Protein AF-A0A937VKN4-F1 (afdb_monomer)

Radius of gyration: 19.84 Å; Cα contacts (8 Å, |Δi|>4): 272; chains: 1; bounding box: 47×37×69 Å

pLDDT: mean 91.28, std 10.36, range [37.72, 98.75]

Mean predicted aligned error: 5.2 Å

Solvent-accessible surface area (backbone atoms only — not comparable to full-atom values): 14003 Å² total; per-residue (Å²): 132,90,83,85,50,70,71,58,51,52,53,52,50,51,53,51,51,51,53,50,51,52,55,49,47,55,48,40,49,71,79,40,43,54,56,42,73,62,54,31,63,73,35,50,53,52,38,52,56,50,37,48,59,52,30,44,77,58,61,30,81,48,72,67,33,33,49,36,46,42,53,36,23,78,73,51,26,74,50,35,62,76,15,76,87,35,58,66,38,36,51,46,62,64,34,82,89,56,81,47,41,58,61,31,29,50,54,44,33,51,49,50,53,52,50,48,48,64,44,41,50,98,48,98,53,43,63,52,52,38,40,52,49,44,67,77,38,41,71,72,72,46,36,60,75,78,93,70,66,61,68,60,55,48,54,53,49,45,36,74,59,42,45,46,52,44,60,73,56,32,70,70,43,53,51,53,49,49,58,48,24,49,54,54,29,42,76,54,60,32,80,50,64,38,45,31,42,39,47,33,52,46,24,73,74,53,25,63,53,34,61,73,21,57,78,43,52,68,46,28,59,52,50,69,52,79,69,89,73,48,56,67,51,48,40,52,52,50,51,51,53,51,50,58,51,50,54,42,46,42,58,43,53,59,62,76,75,115

Structure (mmCIF, N/CA/C/O backbone):
data_AF-A0A937VKN4-F1
#
_entry.id   AF-A0A937VKN4-F1
#
loop_
_atom_site.group_PDB
_atom_site.id
_atom_site.type_symbol
_atom_site.label_atom_id
_atom_site.label_alt_id
_atom_site.label_comp_id
_atom_site.label_asym_id
_atom_site.label_entity_id
_atom_site.label_seq_id
_atom_site.pdbx_PDB_ins_code
_atom_site.Cartn_x
_atom_site.Cartn_y
_atom_site.Cartn_z
_atom_site.occupancy
_atom_site.B_iso_or_equiv
_atom_site.auth_seq_id
_atom_site.auth_comp_id
_atom_site.auth_asym_id
_atom_site.auth_atom_id
_atom_site.pdbx_PDB_model_num
ATOM 1 N N . MET A 1 1 ? 12.482 -19.618 -48.246 1.00 47.91 1 MET A N 1
ATOM 2 C CA . MET A 1 1 ? 12.050 -18.366 -47.587 1.00 47.91 1 MET A CA 1
ATOM 3 C C . MET A 1 1 ? 11.057 -18.745 -46.497 1.00 47.91 1 MET A C 1
ATOM 5 O O . MET A 1 1 ? 10.026 -19.319 -46.826 1.00 47.91 1 MET A O 1
ATOM 9 N N . LEU A 1 2 ? 11.403 -18.553 -45.221 1.00 59.81 2 LEU A N 1
ATOM 10 C CA . LEU A 1 2 ? 10.518 -18.891 -44.101 1.00 59.81 2 LEU A CA 1
ATOM 11 C C . LEU A 1 2 ? 9.415 -17.819 -44.019 1.00 59.81 2 LEU A C 1
ATOM 13 O O . LEU A 1 2 ? 9.729 -16.638 -43.899 1.00 59.81 2 LEU A O 1
ATOM 17 N N . ARG A 1 3 ? 8.139 -18.200 -44.146 1.00 59.19 3 ARG A N 1
ATOM 18 C CA . ARG A 1 3 ? 7.000 -17.268 -44.107 1.00 59.19 3 ARG A CA 1
ATOM 19 C C . ARG A 1 3 ? 6.332 -17.383 -42.737 1.00 59.19 3 ARG A C 1
ATOM 21 O O . ARG A 1 3 ? 5.509 -18.272 -42.536 1.00 59.19 3 ARG A O 1
ATOM 28 N N . VAL A 1 4 ? 6.742 -16.535 -41.796 1.00 65.56 4 VAL A N 1
ATOM 29 C CA . VAL A 1 4 ? 6.174 -16.498 -40.439 1.00 65.56 4 VAL A CA 1
ATOM 30 C C . VAL A 1 4 ? 4.787 -15.855 -40.504 1.00 65.56 4 VAL A C 1
ATOM 32 O O . VAL A 1 4 ? 4.644 -14.738 -41.004 1.00 65.56 4 VAL A O 1
ATOM 35 N N . ARG A 1 5 ? 3.755 -16.578 -40.058 1.00 75.62 5 ARG A N 1
ATOM 36 C CA . ARG A 1 5 ? 2.365 -16.091 -40.010 1.00 75.62 5 ARG A CA 1
ATOM 37 C C . ARG A 1 5 ? 2.115 -15.348 -38.700 1.00 75.62 5 ARG A C 1
ATOM 39 O O . ARG A 1 5 ? 2.724 -15.681 -37.689 1.00 75.62 5 ARG A O 1
ATOM 46 N N . LYS A 1 6 ? 1.177 -14.397 -38.705 1.00 73.44 6 LYS A N 1
ATOM 47 C CA . LYS A 1 6 ? 0.779 -13.636 -37.509 1.00 73.44 6 LYS A CA 1
ATOM 48 C C . LYS A 1 6 ? 0.403 -14.557 -36.341 1.00 73.44 6 LYS A C 1
ATOM 50 O O . LYS A 1 6 ? 0.943 -14.400 -35.261 1.00 73.44 6 LYS A O 1
ATOM 55 N N . GLU A 1 7 ? -0.375 -15.600 -36.618 1.00 73.75 7 GLU A N 1
ATOM 56 C CA . GLU A 1 7 ? -0.759 -16.631 -35.641 1.00 73.75 7 GLU A CA 1
ATOM 57 C C . GLU A 1 7 ? 0.451 -17.303 -34.960 1.00 73.75 7 GLU A C 1
ATOM 59 O O . GLU A 1 7 ? 0.396 -17.641 -33.786 1.00 73.75 7 GLU A O 1
ATOM 64 N N . GLN A 1 8 ? 1.570 -17.482 -35.675 1.00 65.44 8 GLN A N 1
ATOM 65 C CA . GLN A 1 8 ? 2.790 -18.081 -35.117 1.00 65.44 8 GLN A CA 1
ATOM 66 C C . GLN A 1 8 ? 3.580 -17.091 -34.252 1.00 65.44 8 GLN A C 1
ATOM 68 O O . GLN A 1 8 ? 4.247 -17.510 -33.310 1.00 65.44 8 GLN A O 1
ATOM 73 N N . ILE A 1 9 ? 3.514 -15.795 -34.573 1.00 73.38 9 ILE A N 1
ATOM 74 C CA . ILE A 1 9 ? 4.086 -14.727 -33.742 1.00 73.38 9 ILE A CA 1
ATOM 75 C C . ILE A 1 9 ? 3.266 -14.582 -32.464 1.00 73.38 9 ILE A C 1
ATOM 77 O O . ILE A 1 9 ? 3.855 -14.466 -31.397 1.00 73.38 9 ILE A O 1
ATOM 81 N N . ASP A 1 10 ? 1.939 -14.642 -32.568 1.00 69.75 10 ASP A N 1
ATOM 82 C CA . ASP A 1 10 ? 1.033 -14.515 -31.428 1.00 69.75 10 ASP A CA 1
ATOM 83 C C . ASP A 1 10 ? 1.243 -15.677 -30.434 1.00 69.75 10 ASP A C 1
ATOM 85 O O . ASP A 1 10 ? 1.469 -15.424 -29.255 1.00 69.75 10 ASP A O 1
ATOM 89 N N . ILE A 1 11 ? 1.330 -16.931 -30.910 1.00 73.44 11 ILE A N 1
ATOM 90 C CA . ILE A 1 11 ? 1.649 -18.101 -30.061 1.00 73.44 11 ILE A CA 1
ATOM 91 C C . ILE A 1 11 ? 3.029 -17.966 -29.394 1.00 73.44 11 ILE A C 1
ATOM 93 O O . ILE A 1 11 ? 3.190 -18.276 -28.215 1.00 73.44 11 ILE A O 1
ATOM 97 N N . LEU A 1 12 ? 4.048 -17.513 -30.136 1.00 68.56 12 LEU A N 1
ATOM 98 C CA . LEU A 1 12 ? 5.393 -17.327 -29.580 1.00 68.56 12 LEU A CA 1
ATOM 99 C C . LEU A 1 12 ? 5.425 -16.195 -28.543 1.00 68.56 12 LEU A C 1
ATOM 101 O O . LEU A 1 12 ? 6.138 -16.297 -27.547 1.00 68.56 12 LEU A O 1
ATOM 105 N N . ALA A 1 13 ? 4.656 -15.129 -28.770 1.00 70.69 13 ALA A N 1
ATOM 106 C CA . ALA A 1 13 ? 4.528 -14.016 -27.842 1.00 70.69 13 ALA A CA 1
ATOM 107 C C . ALA A 1 13 ? 3.815 -14.448 -26.554 1.00 70.69 13 ALA A C 1
ATOM 109 O O . ALA A 1 13 ? 4.278 -14.103 -25.472 1.00 70.69 13 ALA A O 1
ATOM 110 N N . GLU A 1 14 ? 2.745 -15.240 -26.655 1.00 72.56 14 GLU A N 1
ATOM 111 C CA . GLU A 1 14 ? 2.050 -15.822 -25.501 1.00 72.56 14 GLU A CA 1
ATOM 112 C C . GLU A 1 14 ? 2.975 -16.737 -24.686 1.00 72.56 14 GLU A C 1
ATOM 114 O O . GLU A 1 14 ? 3.112 -16.541 -23.481 1.00 72.56 14 GLU A O 1
ATOM 119 N N . ALA A 1 15 ? 3.707 -17.646 -25.336 1.00 75.88 15 ALA A N 1
ATOM 120 C CA . ALA A 1 15 ? 4.658 -18.525 -24.651 1.00 75.88 15 ALA A CA 1
ATOM 121 C C . ALA A 1 15 ? 5.802 -17.750 -23.963 1.00 75.88 15 ALA A C 1
ATOM 123 O O . ALA A 1 15 ? 6.217 -18.096 -22.858 1.00 75.88 15 ALA A O 1
ATOM 124 N N . ALA A 1 16 ? 6.306 -16.679 -24.587 1.00 77.88 16 ALA A N 1
ATOM 125 C CA . ALA A 1 16 ? 7.324 -15.817 -23.982 1.00 77.88 16 ALA A CA 1
ATOM 126 C C . ALA A 1 16 ? 6.780 -15.026 -22.779 1.00 77.88 16 ALA A C 1
ATOM 128 O O . ALA A 1 16 ? 7.490 -14.820 -21.796 1.00 77.88 16 ALA A O 1
ATOM 129 N N . VAL A 1 17 ? 5.515 -14.595 -22.841 1.00 79.06 17 VAL A N 1
ATOM 130 C CA . VAL A 1 17 ? 4.816 -13.936 -21.729 1.00 79.06 17 VAL A CA 1
ATOM 131 C C . VAL A 1 17 ? 4.662 -14.887 -20.544 1.00 79.06 17 VAL A C 1
ATOM 133 O O . VAL A 1 17 ? 4.936 -14.473 -19.421 1.00 79.06 17 VAL A O 1
ATOM 136 N N . GLU A 1 18 ? 4.246 -16.131 -20.783 1.00 84.38 18 GLU A N 1
ATOM 137 C CA . GLU A 1 18 ? 4.085 -17.143 -19.733 1.00 84.38 18 GLU A CA 1
ATOM 138 C C . GLU A 1 18 ? 5.421 -17.498 -19.076 1.00 84.38 18 GLU A C 1
ATOM 140 O O . GLU A 1 18 ? 5.525 -17.441 -17.853 1.00 84.38 18 GLU A O 1
ATOM 145 N N . ALA A 1 19 ? 6.467 -17.747 -19.872 1.00 85.88 19 ALA A N 1
ATOM 146 C CA . ALA A 1 19 ? 7.806 -18.025 -19.351 1.00 85.88 19 ALA A CA 1
ATOM 147 C C . ALA A 1 19 ? 8.341 -16.873 -18.482 1.00 85.88 19 ALA A C 1
ATOM 149 O O . ALA A 1 19 ? 8.880 -17.103 -17.403 1.00 85.88 19 ALA A O 1
ATOM 150 N N . TYR A 1 20 ? 8.129 -15.622 -18.909 1.00 85.31 20 TYR A N 1
ATOM 151 C CA . TYR A 1 20 ? 8.492 -14.451 -18.110 1.00 85.31 20 TYR A CA 1
ATOM 152 C C . TYR A 1 20 ? 7.723 -14.385 -16.782 1.00 85.31 20 TYR A C 1
ATOM 154 O O . TYR A 1 20 ? 8.291 -14.042 -15.745 1.00 85.31 20 TYR A O 1
ATOM 162 N N . GLU A 1 21 ? 6.421 -14.683 -16.794 1.00 90.69 21 GLU A N 1
ATOM 163 C CA . GLU A 1 21 ? 5.616 -14.713 -15.571 1.00 90.69 21 GLU A CA 1
ATOM 164 C C . GLU A 1 21 ? 6.077 -15.806 -14.603 1.00 90.69 21 GLU A C 1
ATOM 166 O O . GLU A 1 21 ? 6.108 -15.553 -13.399 1.00 90.69 21 GLU A O 1
ATOM 171 N N . ASP A 1 22 ? 6.470 -16.974 -15.111 1.00 93.31 22 ASP A N 1
ATOM 172 C CA . ASP A 1 22 ? 7.030 -18.063 -14.306 1.00 93.31 22 ASP A CA 1
ATOM 173 C C . ASP A 1 22 ? 8.383 -17.675 -13.688 1.00 93.31 22 ASP A C 1
ATOM 175 O O . ASP A 1 22 ? 8.585 -17.849 -12.483 1.00 93.31 22 ASP A O 1
ATOM 179 N N . ASP A 1 23 ? 9.278 -17.063 -14.468 1.00 91.44 23 ASP A N 1
ATOM 180 C CA . ASP A 1 23 ? 10.571 -16.569 -13.978 1.00 91.44 23 ASP A CA 1
ATOM 181 C C . ASP A 1 23 ? 10.394 -15.492 -12.894 1.00 91.44 23 ASP A C 1
ATOM 183 O O . ASP A 1 23 ? 11.082 -15.491 -11.865 1.00 91.44 23 ASP A O 1
ATOM 187 N N . MET A 1 24 ? 9.446 -14.570 -13.094 1.00 92.44 24 MET A N 1
ATOM 188 C CA . MET A 1 24 ? 9.125 -13.545 -12.101 1.00 92.44 24 MET A CA 1
ATOM 189 C C . MET A 1 24 ? 8.454 -14.134 -10.864 1.00 92.44 24 MET A C 1
ATOM 191 O O . MET A 1 24 ? 8.771 -13.704 -9.756 1.00 92.44 24 MET A O 1
ATOM 195 N N . LEU A 1 25 ? 7.579 -15.130 -11.004 1.00 95.12 25 LEU A N 1
ATOM 196 C CA . LEU A 1 25 ? 7.000 -15.824 -9.858 1.00 95.12 25 LEU A CA 1
ATOM 197 C C . LEU A 1 25 ? 8.097 -16.489 -9.017 1.00 95.12 25 LEU A C 1
ATOM 199 O O . LEU A 1 25 ? 8.134 -16.271 -7.808 1.00 95.12 25 LEU A O 1
ATOM 203 N N . ALA A 1 26 ? 9.039 -17.197 -9.646 1.00 94.31 26 ALA A N 1
ATOM 204 C CA . ALA A 1 26 ? 10.177 -17.800 -8.953 1.00 94.31 26 ALA A CA 1
ATOM 205 C C . ALA A 1 26 ? 11.051 -16.745 -8.242 1.00 94.31 26 ALA A C 1
ATOM 207 O O . ALA A 1 26 ? 11.533 -16.960 -7.124 1.00 94.31 26 ALA A O 1
ATOM 208 N N . HIS A 1 27 ? 11.232 -15.567 -8.851 1.00 91.81 27 HIS A N 1
ATOM 209 C CA . HIS A 1 27 ? 11.907 -14.439 -8.207 1.00 91.81 27 HIS A CA 1
ATOM 210 C C . HIS A 1 27 ? 11.144 -13.954 -6.961 1.00 91.81 27 HIS A C 1
ATOM 212 O O . HIS A 1 27 ? 11.740 -13.773 -5.896 1.00 91.81 27 HIS A O 1
ATOM 218 N N . VAL A 1 28 ? 9.824 -13.784 -7.060 1.00 93.81 28 VAL A N 1
ATOM 219 C CA . VAL A 1 28 ? 8.974 -13.348 -5.942 1.00 93.81 28 VAL A CA 1
ATOM 220 C C . VAL A 1 28 ? 8.938 -14.396 -4.830 1.00 93.81 28 VAL A C 1
ATOM 222 O O . VAL A 1 28 ? 9.040 -14.038 -3.661 1.00 93.81 28 VAL A O 1
ATOM 225 N N . GLU A 1 29 ? 8.879 -15.685 -5.149 1.00 93.75 29 GLU A N 1
ATOM 226 C CA . GLU A 1 29 ? 8.977 -16.764 -4.160 1.00 93.75 29 GLU A CA 1
ATOM 227 C C . GLU A 1 29 ? 10.297 -16.724 -3.392 1.00 93.75 29 GLU A C 1
ATOM 229 O O . GLU A 1 29 ? 10.317 -16.916 -2.175 1.00 93.75 29 GLU A O 1
ATOM 234 N N . LYS A 1 30 ? 11.399 -16.422 -4.083 1.00 92.75 30 LYS A N 1
ATOM 235 C CA . LYS A 1 30 ? 12.727 -16.347 -3.476 1.00 92.75 30 LYS A CA 1
ATOM 236 C C . LYS A 1 30 ? 12.908 -15.120 -2.581 1.00 92.75 30 LYS A C 1
ATOM 238 O O . LYS A 1 30 ? 13.430 -15.250 -1.475 1.00 92.75 30 LYS A O 1
ATOM 243 N N . PHE A 1 31 ? 12.534 -13.933 -3.058 1.00 90.19 31 PHE A N 1
ATOM 244 C CA . PHE A 1 31 ? 12.850 -12.665 -2.383 1.00 90.19 31 PHE A CA 1
ATOM 245 C C . PHE A 1 31 ? 11.693 -12.105 -1.549 1.00 90.19 31 PHE A C 1
ATOM 247 O O . PHE A 1 31 ? 11.916 -11.356 -0.599 1.00 90.19 31 PHE A O 1
ATOM 254 N N . PHE A 1 32 ? 10.463 -12.516 -1.847 1.00 91.75 32 PHE A N 1
ATOM 255 C CA . PHE A 1 32 ? 9.235 -12.072 -1.193 1.00 91.75 32 PHE A CA 1
ATOM 256 C C . PHE A 1 32 ? 8.325 -13.254 -0.786 1.00 91.75 32 PHE A C 1
ATOM 258 O O . PHE A 1 32 ? 7.105 -13.177 -0.971 1.00 91.75 32 PHE A O 1
ATOM 265 N N . PRO A 1 33 ? 8.853 -14.327 -0.156 1.00 92.88 33 PRO A N 1
ATOM 266 C CA . PRO A 1 33 ? 8.102 -15.562 0.115 1.00 92.88 33 PRO A CA 1
ATOM 267 C C . PRO A 1 33 ? 6.832 -15.337 0.945 1.00 92.88 33 PRO A C 1
ATOM 269 O O . PRO A 1 33 ? 5.861 -16.088 0.841 1.00 92.88 33 PRO A O 1
ATOM 272 N N . ASN A 1 34 ? 6.820 -14.293 1.779 1.00 91.88 34 ASN A N 1
ATOM 273 C CA . ASN A 1 34 ? 5.661 -13.944 2.590 1.00 91.88 34 ASN A CA 1
ATOM 274 C C . ASN A 1 34 ? 4.468 -13.478 1.741 1.00 91.88 34 ASN A C 1
ATOM 276 O O . ASN A 1 34 ? 3.339 -13.841 2.059 1.00 91.88 34 ASN A O 1
ATOM 280 N N . HIS A 1 35 ? 4.702 -12.751 0.644 1.00 93.38 35 HIS A N 1
ATOM 281 C CA . HIS A 1 35 ? 3.631 -12.335 -0.264 1.00 93.38 35 HIS A CA 1
ATOM 282 C C . HIS A 1 35 ? 2.957 -13.555 -0.893 1.00 93.38 35 HIS A C 1
ATOM 284 O O . HIS A 1 35 ? 1.736 -13.677 -0.837 1.00 93.38 35 HIS A O 1
ATOM 290 N N . VAL A 1 36 ? 3.751 -14.507 -1.392 1.00 94.38 36 VAL A N 1
ATOM 291 C CA . VAL A 1 36 ? 3.235 -15.748 -1.988 1.00 94.38 36 VAL A CA 1
ATOM 292 C C . VAL A 1 36 ? 2.457 -16.567 -0.959 1.00 94.38 36 VAL A C 1
ATOM 294 O O . VAL A 1 36 ? 1.354 -17.026 -1.238 1.00 94.38 36 VAL A O 1
ATOM 297 N N . ARG A 1 37 ? 2.970 -16.688 0.270 1.00 93.81 37 ARG A N 1
ATOM 298 C CA . ARG A 1 37 ? 2.304 -17.437 1.345 1.00 93.81 37 ARG A CA 1
ATOM 299 C C . ARG A 1 37 ? 0.976 -16.819 1.788 1.00 93.81 37 ARG A C 1
ATOM 301 O O . ARG A 1 37 ? 0.074 -17.553 2.186 1.00 93.81 37 ARG A O 1
ATOM 308 N N . VAL A 1 38 ? 0.871 -15.490 1.790 1.00 93.62 38 VAL A N 1
ATOM 309 C CA . VAL A 1 38 ? -0.309 -14.783 2.312 1.00 93.62 38 VAL A CA 1
ATOM 310 C C . VAL A 1 38 ? -1.376 -14.550 1.244 1.00 93.62 38 VAL A C 1
ATOM 312 O O . VAL A 1 38 ? -2.565 -14.691 1.553 1.00 93.62 38 VAL A O 1
ATOM 315 N N . ALA A 1 39 ? -0.962 -14.173 0.033 1.00 94.12 39 ALA A N 1
ATOM 316 C CA . ALA A 1 39 ? -1.849 -13.827 -1.077 1.00 94.12 39 ALA A CA 1
ATOM 317 C C . ALA A 1 39 ? -2.121 -15.014 -2.018 1.00 94.12 39 ALA A C 1
ATOM 319 O O . ALA A 1 39 ? -3.190 -15.087 -2.617 1.00 94.12 39 ALA A O 1
ATOM 320 N N . GLY A 1 40 ? -1.192 -15.970 -2.104 1.00 95.12 40 GLY A N 1
ATOM 321 C CA . GLY A 1 40 ? -1.276 -17.117 -3.003 1.00 95.12 40 GLY A CA 1
ATOM 322 C C . GLY A 1 40 ? -0.812 -16.801 -4.425 1.00 95.12 40 GLY A C 1
ATOM 323 O O . GLY A 1 40 ? -0.879 -15.666 -4.894 1.00 95.12 40 GLY A O 1
ATOM 324 N N . GLU A 1 41 ? -0.360 -17.834 -5.134 1.00 95.62 41 GLU A N 1
ATOM 325 C CA . GLU A 1 41 ? 0.170 -17.723 -6.498 1.00 95.62 41 GLU A CA 1
ATOM 326 C C . GLU A 1 41 ? -0.771 -17.006 -7.491 1.00 95.62 41 GLU A C 1
ATOM 328 O O . GLU A 1 41 ? -0.281 -16.125 -8.202 1.00 95.62 41 GLU A O 1
ATOM 333 N N . PRO A 1 42 ? -2.097 -17.276 -7.541 1.00 96.12 42 PRO A N 1
ATOM 334 C CA . PRO A 1 42 ? -2.975 -16.601 -8.501 1.00 96.12 42 PRO A CA 1
ATOM 335 C C . PRO A 1 42 ? -2.965 -15.075 -8.354 1.00 96.12 42 PRO A C 1
ATOM 337 O O . PRO A 1 42 ? -2.950 -14.351 -9.350 1.00 96.12 42 PRO A O 1
ATOM 340 N N . VAL A 1 43 ? -2.912 -14.583 -7.111 1.00 96.44 43 VAL A N 1
ATOM 341 C CA . VAL A 1 43 ? -2.826 -13.148 -6.819 1.00 96.44 43 VAL A CA 1
ATOM 342 C C . VAL A 1 43 ? -1.468 -12.598 -7.248 1.00 96.44 43 VAL A C 1
ATOM 344 O O . VAL A 1 43 ? -1.404 -11.561 -7.903 1.00 96.44 43 VAL A O 1
ATOM 347 N N . ILE A 1 44 ? -0.378 -13.312 -6.963 1.00 97.31 44 ILE A N 1
ATOM 348 C CA . ILE A 1 44 ? 0.974 -12.892 -7.357 1.00 97.31 44 ILE A CA 1
ATOM 349 C C . ILE A 1 44 ? 1.113 -12.799 -8.879 1.00 97.31 44 ILE A C 1
ATOM 351 O O . ILE A 1 44 ? 1.645 -11.808 -9.379 1.00 97.31 44 ILE A O 1
ATOM 355 N N . ARG A 1 45 ? 0.567 -13.757 -9.635 1.00 96.19 45 ARG A N 1
ATOM 356 C CA . ARG A 1 45 ? 0.538 -13.686 -11.106 1.00 96.19 45 ARG A CA 1
ATOM 357 C C . ARG A 1 45 ? -0.256 -12.479 -11.606 1.00 96.19 45 ARG A C 1
ATOM 359 O O . ARG A 1 45 ? 0.197 -11.781 -12.514 1.00 96.19 45 ARG A O 1
ATOM 366 N N . ALA A 1 46 ? -1.399 -12.174 -10.988 1.00 96.06 46 ALA A N 1
ATOM 367 C CA . ALA A 1 46 ? -2.167 -10.974 -11.318 1.00 96.06 46 ALA A CA 1
ATOM 368 C C . ALA A 1 46 ? -1.369 -9.682 -11.050 1.00 96.06 46 ALA A C 1
ATOM 370 O O . ALA A 1 46 ? -1.389 -8.767 -11.876 1.00 96.06 46 ALA A O 1
ATOM 371 N N . VAL A 1 47 ? -0.613 -9.628 -9.950 1.00 97.50 47 VAL A N 1
ATOM 372 C CA . VAL A 1 47 ? 0.274 -8.503 -9.606 1.00 97.50 47 VAL A CA 1
ATOM 373 C C . VAL A 1 47 ? 1.427 -8.373 -10.604 1.00 97.50 47 VAL A C 1
ATOM 375 O O . VAL A 1 47 ? 1.704 -7.261 -11.049 1.00 97.50 47 VAL A O 1
ATOM 378 N N . ILE A 1 48 ? 2.051 -9.478 -11.031 1.00 96.19 48 ILE A N 1
ATOM 379 C CA . ILE A 1 48 ? 3.107 -9.473 -12.062 1.00 96.19 48 ILE A CA 1
ATOM 380 C C . ILE A 1 48 ? 2.566 -8.907 -13.383 1.00 96.19 48 ILE A C 1
ATOM 382 O O . ILE A 1 48 ? 3.164 -7.998 -13.967 1.00 96.19 48 ILE A O 1
ATOM 386 N N . ARG A 1 49 ? 1.390 -9.371 -13.830 1.00 95.44 49 ARG A N 1
ATOM 387 C CA . ARG A 1 49 ? 0.718 -8.859 -15.040 1.00 95.44 49 ARG A CA 1
ATOM 388 C C . ARG A 1 49 ? 0.396 -7.372 -14.929 1.00 95.44 49 ARG A C 1
ATOM 390 O O . ARG A 1 49 ? 0.646 -6.609 -15.867 1.00 95.44 49 ARG A O 1
ATOM 397 N N . PHE A 1 50 ? -0.148 -6.963 -13.786 1.00 96.38 50 PHE A N 1
ATOM 398 C CA . PHE A 1 50 ? -0.466 -5.570 -13.494 1.00 96.38 50 PHE A CA 1
ATOM 399 C C . PHE A 1 50 ? 0.792 -4.694 -13.528 1.00 96.38 50 PHE A C 1
ATOM 401 O O . PHE A 1 50 ? 0.815 -3.678 -14.224 1.00 96.38 50 PHE A O 1
ATOM 408 N N . GLY A 1 51 ? 1.858 -5.122 -12.855 1.00 95.81 51 GLY A N 1
ATOM 409 C CA . GLY A 1 51 ? 3.121 -4.402 -12.791 1.00 95.81 51 GLY A CA 1
ATOM 410 C C . GLY A 1 51 ? 3.809 -4.277 -14.139 1.00 95.81 51 GLY A C 1
ATOM 411 O O . GLY A 1 51 ? 4.252 -3.188 -14.484 1.00 95.81 51 GLY A O 1
ATOM 412 N N . ARG A 1 52 ? 3.801 -5.328 -14.968 1.00 94.50 52 ARG A N 1
ATOM 413 C CA . ARG A 1 52 ? 4.322 -5.249 -16.341 1.00 94.50 52 ARG A CA 1
ATOM 414 C C . ARG A 1 52 ? 3.580 -4.204 -17.173 1.00 94.50 52 ARG A C 1
ATOM 416 O O . ARG A 1 52 ? 4.208 -3.411 -17.872 1.00 94.50 52 ARG A O 1
ATOM 423 N N . LYS A 1 53 ? 2.244 -4.173 -17.082 1.00 94.50 53 LYS A N 1
ATOM 424 C CA . LYS A 1 53 ? 1.428 -3.174 -17.788 1.00 94.50 53 LYS A CA 1
ATOM 425 C C . LYS A 1 53 ? 1.749 -1.752 -17.320 1.00 94.50 53 LYS A C 1
ATOM 427 O O . LYS A 1 53 ? 1.833 -0.854 -18.155 1.00 94.50 53 LYS A O 1
ATOM 432 N N . ARG A 1 54 ? 1.935 -1.541 -16.014 1.00 95.50 54 ARG A N 1
ATOM 433 C CA . ARG A 1 54 ? 2.307 -0.227 -15.471 1.00 95.50 54 ARG A CA 1
ATOM 434 C C . ARG A 1 54 ? 3.729 0.182 -15.846 1.00 95.50 54 ARG A C 1
ATOM 436 O O . ARG A 1 54 ? 3.926 1.294 -16.318 1.00 95.50 54 ARG A O 1
ATOM 443 N N . ALA A 1 55 ? 4.695 -0.721 -15.715 1.00 95.62 55 ALA A N 1
ATOM 444 C CA . ALA A 1 55 ? 6.089 -0.495 -16.085 1.00 95.62 55 ALA A CA 1
ATOM 445 C C . ALA A 1 55 ? 6.212 -0.036 -17.551 1.00 95.62 55 ALA A C 1
ATOM 447 O O . ALA A 1 55 ? 6.912 0.935 -17.849 1.00 95.62 55 ALA A O 1
ATOM 448 N N . ALA A 1 56 ? 5.445 -0.651 -18.458 1.00 94.44 56 ALA A N 1
ATOM 449 C CA . ALA A 1 56 ? 5.400 -0.251 -19.862 1.00 94.44 56 ALA A CA 1
ATOM 450 C C . ALA A 1 56 ? 4.950 1.212 -20.066 1.00 94.44 56 ALA A C 1
ATOM 452 O O . ALA A 1 56 ? 5.470 1.883 -20.955 1.00 94.44 56 ALA A O 1
ATOM 453 N N . ALA A 1 57 ? 4.047 1.739 -19.227 1.00 94.31 57 ALA A N 1
ATOM 454 C CA . ALA A 1 57 ? 3.595 3.133 -19.303 1.00 94.31 57 ALA A CA 1
ATOM 455 C C . ALA A 1 57 ? 4.706 4.149 -18.976 1.00 94.31 57 ALA A C 1
ATOM 457 O O . ALA A 1 57 ? 4.647 5.286 -19.437 1.00 94.31 57 ALA A O 1
ATOM 458 N N . TYR A 1 58 ? 5.745 3.731 -18.245 1.00 95.19 58 TYR A N 1
ATOM 459 C CA . TYR A 1 58 ? 6.936 4.539 -17.956 1.00 95.19 58 TYR A CA 1
ATOM 460 C C . TYR A 1 58 ? 8.078 4.328 -18.966 1.00 95.19 58 TYR A C 1
ATOM 462 O O . TYR A 1 58 ? 9.146 4.932 -18.838 1.00 95.19 58 TYR A O 1
ATOM 470 N N . GLY A 1 59 ? 7.863 3.496 -19.992 1.00 94.31 59 GLY A N 1
ATOM 471 C CA . GLY A 1 59 ? 8.880 3.134 -20.981 1.00 94.31 59 GLY A CA 1
ATOM 472 C C . GLY A 1 59 ? 9.827 2.021 -20.518 1.00 94.31 59 GLY A C 1
ATOM 473 O O . GLY A 1 59 ? 10.896 1.844 -21.101 1.00 94.31 59 GLY A O 1
ATOM 474 N N . PHE A 1 60 ? 9.470 1.260 -19.478 1.00 94.31 60 PHE A N 1
ATOM 475 C CA . PHE A 1 60 ? 10.266 0.121 -19.016 1.00 94.31 60 PHE A CA 1
ATOM 476 C C . PHE A 1 60 ? 9.979 -1.101 -19.887 1.00 94.31 60 PHE A C 1
ATOM 478 O O . PHE A 1 60 ? 8.974 -1.785 -19.714 1.00 94.31 60 PHE A O 1
ATOM 485 N N . VAL A 1 61 ? 10.871 -1.348 -20.848 1.00 85.81 61 VAL A N 1
ATOM 486 C CA . VAL A 1 61 ? 10.725 -2.414 -21.856 1.00 85.81 61 VAL A CA 1
ATOM 487 C C . VAL A 1 61 ? 11.700 -3.578 -21.679 1.00 85.81 61 VAL A C 1
ATOM 489 O O . VAL A 1 61 ? 11.546 -4.599 -22.337 1.00 85.81 61 VAL A O 1
ATOM 492 N N . THR A 1 62 ? 12.713 -3.437 -20.820 1.00 89.44 62 THR A N 1
ATOM 493 C CA . THR A 1 62 ? 13.679 -4.506 -20.531 1.00 89.44 62 THR A CA 1
ATOM 494 C C . THR A 1 62 ? 13.243 -5.310 -19.311 1.00 89.44 62 THR A C 1
ATOM 496 O O . THR A 1 62 ? 12.713 -4.742 -18.352 1.00 89.44 62 THR A O 1
ATOM 499 N N . ASP A 1 63 ? 13.548 -6.610 -19.295 1.00 89.44 63 ASP A N 1
ATOM 500 C CA . ASP A 1 63 ? 13.235 -7.492 -18.160 1.00 89.44 63 ASP A CA 1
ATOM 501 C C . ASP A 1 63 ? 13.790 -6.955 -16.841 1.00 89.44 63 ASP A C 1
ATOM 503 O O . ASP A 1 63 ? 13.130 -7.025 -15.806 1.00 89.44 63 ASP A O 1
ATOM 507 N N . ARG A 1 64 ? 14.984 -6.348 -16.883 1.00 90.25 64 ARG A N 1
ATOM 508 C CA . ARG A 1 64 ? 15.618 -5.735 -15.714 1.00 90.25 64 ARG A CA 1
ATOM 509 C C . ARG A 1 64 ? 14.812 -4.555 -15.168 1.00 90.25 64 ARG A C 1
ATOM 511 O O . ARG A 1 64 ? 14.597 -4.499 -13.961 1.00 90.25 64 ARG A O 1
ATOM 518 N N . ASN A 1 65 ? 14.349 -3.642 -16.022 1.00 93.81 65 ASN A N 1
ATOM 519 C CA . ASN A 1 65 ? 13.581 -2.476 -15.570 1.00 93.81 65 ASN A CA 1
ATOM 520 C C . ASN A 1 65 ? 12.213 -2.897 -15.029 1.00 93.81 65 ASN A C 1
ATOM 522 O O . ASN A 1 65 ? 11.774 -2.390 -13.998 1.00 93.81 65 ASN A O 1
ATOM 526 N N . VAL A 1 66 ? 11.562 -3.860 -15.690 1.00 93.81 66 VAL A N 1
ATOM 527 C CA . VAL A 1 66 ? 10.290 -4.410 -15.208 1.00 93.81 66 VAL A CA 1
ATOM 528 C C . VAL A 1 66 ? 10.490 -5.131 -13.871 1.00 93.81 66 VAL A C 1
ATOM 530 O O . VAL A 1 66 ? 9.707 -4.916 -12.951 1.00 93.81 66 VAL A O 1
ATOM 533 N N . CYS A 1 67 ? 11.567 -5.905 -13.709 1.00 93.19 67 CYS A N 1
ATOM 534 C CA . CYS A 1 67 ? 11.901 -6.569 -12.447 1.00 93.19 67 CYS A CA 1
ATOM 535 C C . CYS A 1 67 ? 12.155 -5.566 -11.304 1.00 93.19 67 CYS A C 1
ATOM 537 O O . CYS A 1 67 ? 11.631 -5.752 -10.206 1.00 93.19 67 CYS A O 1
ATOM 539 N N . LEU A 1 68 ? 12.881 -4.466 -11.548 1.00 95.44 68 LEU A N 1
ATOM 540 C CA . LEU A 1 68 ? 13.077 -3.392 -10.558 1.00 95.44 68 LEU A CA 1
ATOM 541 C C . LEU A 1 68 ? 11.753 -2.718 -10.164 1.00 95.44 68 LEU A C 1
ATOM 543 O O . LEU A 1 68 ? 11.505 -2.464 -8.981 1.00 95.44 68 LEU A O 1
ATOM 547 N N . TYR A 1 69 ? 10.874 -2.475 -11.138 1.00 97.00 69 TYR A N 1
ATOM 548 C CA . TYR A 1 69 ? 9.549 -1.915 -10.882 1.00 97.00 69 TYR A CA 1
ATOM 549 C C . TYR A 1 69 ? 8.680 -2.874 -10.052 1.00 97.00 69 TYR A C 1
ATOM 551 O O . TYR A 1 69 ? 8.129 -2.472 -9.029 1.00 97.00 69 TYR A O 1
ATOM 559 N N . LEU A 1 70 ? 8.626 -4.159 -10.423 1.00 95.69 70 LEU A N 1
ATOM 560 C CA . LEU A 1 70 ? 7.917 -5.202 -9.670 1.00 95.69 70 LEU A CA 1
ATOM 561 C C . LEU A 1 70 ? 8.467 -5.354 -8.248 1.00 95.69 70 LEU A C 1
ATOM 563 O O . LEU A 1 70 ? 7.705 -5.408 -7.288 1.00 95.69 70 LEU A O 1
ATOM 567 N N . THR A 1 71 ? 9.789 -5.357 -8.093 1.00 94.31 71 THR A N 1
ATOM 568 C CA . THR A 1 71 ? 10.457 -5.377 -6.784 1.00 94.31 71 THR A CA 1
ATOM 569 C C . THR A 1 71 ? 9.992 -4.204 -5.920 1.00 94.31 71 THR A C 1
ATOM 571 O O . THR A 1 71 ? 9.683 -4.382 -4.743 1.00 94.31 71 THR A O 1
ATOM 574 N N . THR A 1 72 ? 9.858 -3.013 -6.509 1.00 96.88 72 THR A N 1
ATOM 575 C CA . THR A 1 72 ? 9.331 -1.831 -5.811 1.00 96.88 72 THR A CA 1
ATOM 576 C C . THR A 1 72 ? 7.862 -1.994 -5.415 1.00 96.88 72 THR A C 1
ATOM 578 O O . THR A 1 72 ? 7.497 -1.649 -4.291 1.00 96.88 72 THR A O 1
ATOM 581 N N . MET A 1 73 ? 7.038 -2.597 -6.276 1.00 97.44 73 MET A N 1
ATOM 582 C CA . MET A 1 73 ? 5.640 -2.903 -5.958 1.00 97.44 73 MET A CA 1
ATOM 583 C C . MET A 1 73 ? 5.501 -3.829 -4.746 1.00 97.44 73 MET A C 1
ATOM 585 O O . MET A 1 73 ? 4.697 -3.560 -3.859 1.00 97.44 73 MET A O 1
ATOM 589 N N . PHE A 1 74 ? 6.308 -4.888 -4.654 1.00 94.56 74 PHE A N 1
ATOM 590 C CA . PHE A 1 74 ? 6.285 -5.784 -3.489 1.00 94.56 74 PHE A CA 1
ATOM 591 C C . PHE A 1 74 ? 6.851 -5.140 -2.215 1.00 94.56 74 PHE A C 1
ATOM 593 O O . PHE A 1 74 ? 6.586 -5.614 -1.113 1.00 94.56 74 PHE A O 1
ATOM 600 N N . MET A 1 75 ? 7.631 -4.065 -2.337 1.00 93.12 75 MET A N 1
ATOM 601 C CA . MET A 1 75 ? 8.161 -3.325 -1.190 1.00 93.12 75 MET A CA 1
ATOM 602 C C . MET A 1 75 ? 7.170 -2.300 -0.630 1.00 93.12 75 MET A C 1
ATOM 604 O O . MET A 1 75 ? 7.107 -2.127 0.587 1.00 93.12 75 MET A O 1
ATOM 608 N N . LEU A 1 76 ? 6.438 -1.598 -1.500 1.00 95.50 76 LEU A N 1
ATOM 609 C CA . LEU A 1 76 ? 5.673 -0.400 -1.131 1.00 95.50 76 LEU A CA 1
ATOM 610 C C . LEU A 1 76 ? 4.169 -0.476 -1.439 1.00 95.50 76 LEU A C 1
ATOM 612 O O . LEU A 1 76 ? 3.440 0.427 -1.038 1.00 95.50 76 LEU A O 1
ATOM 616 N N . GLY A 1 77 ? 3.708 -1.529 -2.115 1.00 96.12 77 GLY A N 1
ATOM 617 C CA . GLY A 1 77 ? 2.346 -1.665 -2.638 1.00 96.12 77 GLY A CA 1
ATOM 618 C C . GLY A 1 77 ? 2.318 -1.571 -4.165 1.00 96.12 77 GLY A C 1
ATOM 619 O O . GLY A 1 77 ? 3.158 -0.918 -4.789 1.00 96.12 77 GLY A O 1
ATOM 620 N N . SER A 1 78 ? 1.337 -2.211 -4.805 1.00 97.31 78 SER A N 1
ATOM 621 C CA . SER A 1 78 ? 1.303 -2.351 -6.271 1.00 97.31 78 SER A CA 1
ATOM 622 C C . SER A 1 78 ? 1.139 -1.024 -7.009 1.00 97.31 78 SER A C 1
ATOM 624 O O . SER A 1 78 ? 1.431 -0.935 -8.198 1.00 97.31 78 SER A O 1
ATOM 626 N N . ARG A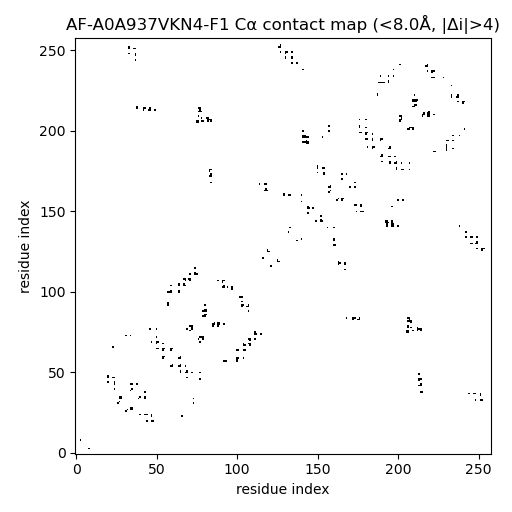 1 79 ? 0.640 0.001 -6.315 1.00 97.44 79 ARG A N 1
ATOM 627 C CA . ARG A 1 79 ? 0.380 1.347 -6.840 1.00 97.44 79 ARG A CA 1
ATOM 628 C C . ARG A 1 79 ? 1.220 2.409 -6.133 1.00 97.44 79 ARG A C 1
ATOM 630 O O . ARG A 1 79 ? 0.760 3.530 -5.938 1.00 97.44 79 ARG A O 1
ATOM 637 N N . PHE A 1 80 ? 2.436 2.054 -5.718 1.00 97.81 80 PHE A N 1
ATOM 638 C CA . PHE A 1 80 ? 3.356 2.967 -5.029 1.00 97.81 80 PHE A CA 1
ATOM 639 C C . PHE A 1 80 ? 3.622 4.269 -5.811 1.00 97.81 80 PHE A C 1
ATOM 641 O O . PHE A 1 80 ? 3.942 5.295 -5.224 1.00 97.81 80 PHE A O 1
ATOM 648 N N . ASP A 1 81 ? 3.487 4.226 -7.136 1.00 97.19 81 ASP A N 1
ATOM 649 C CA . ASP A 1 81 ? 3.645 5.340 -8.069 1.00 97.19 81 ASP A CA 1
ATOM 650 C C . ASP A 1 81 ? 2.459 6.319 -8.086 1.00 97.19 81 ASP A C 1
ATOM 652 O O . ASP A 1 81 ? 2.558 7.398 -8.664 1.00 97.19 81 ASP A O 1
ATOM 656 N N . GLU A 1 82 ? 1.352 5.959 -7.440 1.00 96.56 82 GLU A N 1
ATOM 657 C CA . GLU A 1 82 ? 0.177 6.803 -7.196 1.00 96.56 82 GLU A CA 1
ATOM 658 C C . GLU A 1 82 ? -0.059 7.034 -5.691 1.00 96.56 82 GLU A C 1
ATOM 660 O O . GLU A 1 82 ? -1.069 7.627 -5.308 1.00 96.56 82 GLU A O 1
ATOM 665 N N . ASP A 1 83 ? 0.822 6.520 -4.827 1.00 97.75 83 ASP A N 1
ATOM 666 C CA . ASP A 1 83 ? 0.628 6.547 -3.381 1.00 97.75 83 ASP A CA 1
ATOM 667 C C . ASP A 1 83 ? 0.990 7.919 -2.810 1.00 97.75 83 ASP A C 1
ATOM 669 O O . ASP A 1 83 ? 2.101 8.428 -2.987 1.00 97.75 83 ASP A O 1
ATOM 673 N N . VAL A 1 84 ? 0.054 8.500 -2.062 1.00 96.56 84 VAL A N 1
ATOM 674 C CA . VAL A 1 84 ? 0.236 9.806 -1.426 1.00 96.56 84 VAL A CA 1
ATOM 675 C C . VAL A 1 84 ? 1.403 9.813 -0.438 1.00 96.56 84 VAL A C 1
ATOM 677 O O . VAL A 1 84 ? 2.001 10.858 -0.216 1.00 96.56 84 VAL A O 1
ATOM 680 N N . MET A 1 85 ? 1.767 8.666 0.141 1.00 96.69 85 MET A N 1
ATOM 681 C CA . MET A 1 85 ? 2.911 8.526 1.045 1.00 96.69 85 MET A CA 1
ATOM 682 C C . MET A 1 85 ? 4.262 8.586 0.320 1.00 96.69 85 MET A C 1
ATOM 684 O O . MET A 1 85 ? 5.287 8.820 0.967 1.00 96.69 85 MET A O 1
ATOM 688 N N . TYR A 1 86 ? 4.285 8.382 -1.000 1.00 97.12 86 TYR A N 1
ATOM 689 C CA . TYR A 1 86 ? 5.504 8.268 -1.800 1.00 97.12 86 TYR A CA 1
ATOM 690 C C . TYR A 1 86 ? 5.499 9.228 -3.002 1.00 97.12 86 TYR A C 1
ATOM 692 O O . TYR A 1 86 ? 5.732 8.787 -4.126 1.00 97.12 86 TYR A O 1
ATOM 700 N N . PRO A 1 87 ? 5.318 10.553 -2.807 1.00 96.69 87 PRO A N 1
ATOM 701 C CA . PRO A 1 87 ? 5.275 11.505 -3.926 1.00 96.69 87 PRO A CA 1
ATOM 702 C C . PRO A 1 87 ? 6.551 11.455 -4.780 1.00 96.69 87 PRO A C 1
ATOM 704 O O . PRO A 1 87 ? 6.508 11.572 -6.004 1.00 96.69 87 PRO A O 1
ATOM 707 N N . TRP A 1 88 ? 7.683 11.145 -4.143 1.00 97.50 88 TRP A N 1
ATOM 708 C CA . TRP A 1 88 ? 8.963 10.953 -4.811 1.00 97.50 88 TRP A CA 1
ATOM 709 C C . TRP A 1 88 ? 8.974 9.831 -5.855 1.00 97.50 88 TRP A C 1
ATOM 711 O O . TRP A 1 88 ? 9.838 9.839 -6.730 1.00 97.50 88 TRP A O 1
ATOM 721 N N . ALA A 1 89 ? 8.087 8.839 -5.751 1.00 97.81 89 ALA A N 1
ATOM 722 C CA . ALA A 1 89 ? 8.027 7.741 -6.705 1.00 97.81 89 ALA A CA 1
ATOM 723 C C . ALA A 1 89 ? 7.537 8.259 -8.056 1.00 97.81 89 ALA A C 1
ATOM 725 O O . ALA A 1 89 ? 8.216 8.071 -9.063 1.00 97.81 89 ALA A O 1
ATOM 726 N N . TRP A 1 90 ? 6.417 8.985 -8.054 1.00 96.50 90 TRP A N 1
ATOM 727 C CA . TRP A 1 90 ? 5.895 9.664 -9.236 1.00 96.50 90 TRP A CA 1
ATOM 728 C C . TRP A 1 90 ? 6.897 10.669 -9.812 1.00 96.50 90 TRP A C 1
ATOM 730 O O . TRP A 1 90 ? 7.137 10.673 -11.019 1.00 96.50 90 TRP A O 1
ATOM 740 N N . GLU A 1 91 ? 7.513 11.486 -8.953 1.00 97.50 91 GLU A N 1
ATOM 741 C CA . GLU A 1 91 ? 8.505 12.487 -9.364 1.00 97.50 91 GLU A CA 1
ATOM 742 C C . GLU A 1 91 ? 9.679 11.854 -10.117 1.00 97.50 91 GLU A C 1
ATOM 744 O O . GLU A 1 91 ? 10.034 12.329 -11.188 1.00 97.50 91 GLU A O 1
ATOM 749 N N . ILE A 1 92 ? 10.253 10.757 -9.606 1.00 97.88 92 ILE A N 1
ATOM 750 C CA . ILE A 1 92 ? 11.353 10.052 -10.285 1.00 97.88 92 ILE A CA 1
ATOM 751 C C . ILE A 1 92 ? 10.860 9.377 -11.567 1.00 97.88 92 ILE A C 1
ATOM 753 O O . ILE A 1 92 ? 11.506 9.474 -12.607 1.00 97.88 92 ILE A O 1
ATOM 757 N N . LEU A 1 93 ? 9.716 8.692 -11.510 1.00 97.06 93 LEU A N 1
ATOM 758 C CA . LEU A 1 93 ? 9.193 7.932 -12.645 1.00 97.06 93 LEU A CA 1
ATOM 759 C C . LEU A 1 93 ? 8.779 8.828 -13.817 1.00 97.06 93 LEU A C 1
ATOM 761 O O . LEU A 1 93 ? 8.773 8.365 -14.955 1.00 97.06 93 LEU A O 1
ATOM 765 N N . THR A 1 94 ? 8.459 10.097 -13.572 1.00 95.81 94 THR A N 1
ATOM 766 C CA . THR A 1 94 ? 8.040 11.059 -14.604 1.00 95.81 94 THR A CA 1
ATOM 767 C C . THR A 1 94 ? 9.036 12.186 -14.853 1.00 95.81 94 THR A C 1
ATOM 769 O O . THR A 1 94 ? 8.717 13.097 -15.614 1.00 95.81 94 THR A O 1
ATOM 772 N N . ASP A 1 95 ? 10.233 12.107 -14.264 1.00 95.69 95 ASP A N 1
ATOM 773 C CA . ASP A 1 95 ? 11.274 13.131 -14.359 1.00 95.69 95 ASP A CA 1
ATOM 774 C C . ASP A 1 95 ? 11.660 13.394 -15.829 1.00 95.69 95 ASP A C 1
ATOM 776 O O . ASP A 1 95 ? 12.313 12.552 -16.452 1.00 95.69 95 ASP A O 1
ATOM 780 N N . PRO A 1 96 ? 11.284 14.547 -16.416 1.00 91.75 96 PRO A N 1
ATOM 781 C CA . PRO A 1 96 ? 11.594 14.833 -17.812 1.00 91.75 96 PRO A CA 1
ATOM 782 C C . PRO A 1 96 ? 13.083 15.130 -18.030 1.00 91.75 96 PRO A C 1
ATOM 784 O O . PRO A 1 96 ? 13.540 15.119 -19.173 1.00 91.75 96 PRO A O 1
ATOM 787 N N . ALA A 1 97 ? 13.839 15.415 -16.961 1.00 94.50 97 ALA A N 1
ATOM 788 C CA . ALA A 1 97 ? 15.280 15.626 -17.033 1.00 94.50 97 ALA A CA 1
ATOM 789 C C . ALA A 1 97 ? 16.065 14.303 -17.088 1.00 94.50 97 ALA A C 1
ATOM 791 O O . ALA A 1 97 ? 17.241 14.319 -17.452 1.00 94.50 97 ALA A O 1
ATOM 792 N N . ASP A 1 98 ? 15.424 13.173 -16.769 1.00 92.12 98 ASP A N 1
ATOM 793 C CA . ASP A 1 98 ? 16.003 11.831 -16.826 1.00 92.12 98 ASP A CA 1
ATOM 794 C C . ASP A 1 98 ? 15.314 10.995 -17.923 1.00 92.12 98 ASP A C 1
ATOM 796 O O . ASP A 1 98 ? 14.357 10.258 -17.660 1.00 92.12 98 ASP A O 1
ATOM 800 N N . PRO A 1 99 ? 15.762 11.110 -19.188 1.00 87.94 99 PRO A N 1
ATOM 801 C CA . PRO A 1 99 ? 15.128 10.406 -20.295 1.00 87.94 99 PRO A CA 1
ATOM 802 C C . PRO A 1 99 ? 15.400 8.897 -20.276 1.00 87.94 99 PRO A C 1
ATOM 804 O O . PRO A 1 99 ? 14.745 8.170 -21.023 1.00 87.94 99 PRO A O 1
ATOM 807 N N . ASP A 1 100 ? 16.349 8.412 -19.465 1.00 93.31 100 ASP A N 1
ATOM 808 C CA . ASP A 1 100 ? 16.719 7.001 -19.428 1.00 93.31 100 ASP A CA 1
ATOM 809 C C . ASP A 1 100 ? 15.747 6.202 -18.539 1.00 93.31 100 ASP A C 1
ATOM 811 O O . ASP A 1 100 ? 15.686 6.396 -17.319 1.00 93.31 100 ASP A O 1
ATOM 815 N N . PRO A 1 101 ? 14.970 5.259 -19.107 1.00 91.75 101 PRO A N 1
ATOM 816 C CA . PRO A 1 101 ? 14.085 4.429 -18.308 1.00 91.75 101 PRO A CA 1
ATOM 817 C C . PRO A 1 101 ? 14.843 3.509 -17.334 1.00 91.75 101 PRO A C 1
ATOM 819 O O . PRO A 1 101 ? 14.287 3.149 -16.300 1.00 91.75 101 PRO A O 1
ATOM 822 N N . TYR A 1 102 ? 16.091 3.125 -17.629 1.00 92.25 102 TYR A N 1
ATOM 823 C CA . TYR A 1 102 ? 16.898 2.327 -16.700 1.00 92.25 102 TYR A CA 1
ATOM 824 C C . TYR A 1 102 ? 17.263 3.134 -15.446 1.00 92.25 102 TYR A C 1
ATOM 826 O O . TYR A 1 102 ? 16.949 2.699 -14.336 1.00 92.25 102 TYR A O 1
ATOM 834 N N . SER A 1 103 ? 17.833 4.331 -15.625 1.00 95.31 103 SER A N 1
ATOM 835 C CA . SER A 1 103 ? 18.145 5.265 -14.533 1.00 95.31 103 SER A CA 1
ATOM 836 C C . SER A 1 103 ? 16.941 5.519 -13.619 1.00 95.31 103 SER A C 1
ATOM 838 O O . SER A 1 103 ? 17.042 5.362 -12.400 1.00 95.31 103 SER A O 1
ATOM 840 N N . ARG A 1 104 ? 15.764 5.826 -14.185 1.00 97.19 104 ARG A N 1
ATOM 841 C CA . ARG A 1 104 ? 14.545 6.049 -13.385 1.00 97.19 104 ARG A CA 1
ATOM 842 C C . ARG A 1 104 ? 14.141 4.811 -12.580 1.00 97.19 104 ARG A C 1
ATOM 844 O O . ARG A 1 104 ? 13.875 4.939 -11.388 1.00 97.19 104 ARG A O 1
ATOM 851 N N . ALA A 1 105 ? 14.133 3.621 -13.187 1.00 96.06 105 ALA A N 1
ATOM 852 C CA . ALA A 1 105 ? 13.779 2.382 -12.486 1.00 96.06 105 ALA A CA 1
ATOM 853 C C . ALA A 1 105 ? 14.735 2.074 -11.317 1.00 96.06 105 ALA A C 1
ATOM 855 O O . ALA A 1 105 ? 14.281 1.709 -10.230 1.00 96.06 105 ALA A O 1
ATOM 856 N N . GLU A 1 106 ? 16.043 2.259 -11.518 1.00 96.44 106 GLU A N 1
ATOM 857 C CA . GLU A 1 106 ? 17.070 2.065 -10.487 1.00 96.44 106 GLU A CA 1
ATOM 858 C C . GLU A 1 106 ? 16.920 3.083 -9.348 1.00 96.44 106 GLU A C 1
ATOM 860 O O . GLU A 1 106 ? 16.794 2.691 -8.188 1.00 96.44 106 GLU A O 1
ATOM 865 N N . ARG A 1 107 ? 16.801 4.380 -9.668 1.00 97.62 107 ARG A N 1
ATOM 866 C CA . ARG A 1 107 ? 16.587 5.453 -8.679 1.00 97.62 107 ARG A CA 1
ATOM 867 C C . ARG A 1 107 ? 15.333 5.225 -7.837 1.00 97.62 107 ARG A C 1
ATOM 869 O O . ARG A 1 107 ? 15.352 5.461 -6.626 1.00 97.62 107 ARG A O 1
ATOM 876 N N . THR A 1 108 ? 14.239 4.782 -8.456 1.00 98.06 108 THR A N 1
ATOM 877 C CA . THR A 1 108 ? 12.993 4.471 -7.748 1.00 98.06 108 THR A CA 1
ATOM 878 C C . THR A 1 108 ? 13.185 3.293 -6.790 1.00 98.06 108 THR A C 1
ATOM 880 O O . THR A 1 108 ? 12.815 3.406 -5.618 1.00 98.06 108 THR A O 1
ATOM 883 N N . ALA A 1 109 ? 13.800 2.198 -7.247 1.00 96.69 109 ALA A N 1
ATOM 884 C CA . ALA A 1 109 ? 14.054 1.018 -6.421 1.00 96.69 109 ALA A CA 1
ATOM 885 C C . ALA A 1 109 ? 15.011 1.319 -5.253 1.00 96.69 109 ALA A C 1
ATOM 887 O O . ALA A 1 109 ? 14.746 0.927 -4.114 1.00 96.69 109 ALA A O 1
ATOM 888 N N . ASP A 1 110 ? 16.076 2.083 -5.500 1.00 97.06 110 ASP A N 1
ATOM 889 C CA . ASP A 1 110 ? 17.034 2.500 -4.475 1.00 97.06 110 ASP A CA 1
ATOM 890 C C . ASP A 1 110 ? 16.381 3.381 -3.410 1.00 97.06 110 ASP A C 1
ATOM 892 O O . ASP A 1 110 ? 16.605 3.192 -2.209 1.00 97.06 110 ASP A O 1
ATOM 896 N N . LYS A 1 111 ? 15.527 4.325 -3.825 1.00 97.50 111 LYS A N 1
ATOM 897 C CA . LYS A 1 111 ? 14.806 5.194 -2.888 1.00 97.50 111 LYS A CA 1
ATOM 898 C C . LYS A 1 111 ? 13.785 4.412 -2.061 1.00 97.50 111 LYS A C 1
ATOM 900 O O . LYS A 1 111 ? 13.676 4.656 -0.857 1.00 97.50 111 LYS A O 1
ATOM 905 N N . ALA A 1 112 ? 13.110 3.430 -2.657 1.00 96.75 112 ALA A N 1
ATOM 906 C CA . ALA A 1 112 ? 12.226 2.513 -1.941 1.00 96.75 112 ALA A CA 1
ATOM 907 C C . ALA A 1 112 ? 12.986 1.692 -0.888 1.00 96.75 112 ALA A C 1
ATOM 909 O O . ALA A 1 112 ? 12.574 1.622 0.272 1.00 96.75 112 ALA A O 1
ATOM 910 N N . LEU A 1 113 ? 14.138 1.131 -1.260 1.00 93.50 113 LEU A N 1
ATOM 911 C CA . LEU A 1 113 ? 14.985 0.368 -0.349 1.00 93.50 113 LEU A CA 1
ATOM 912 C C . LEU A 1 113 ? 15.534 1.241 0.789 1.00 93.50 113 LEU A C 1
ATOM 914 O O . LEU A 1 113 ? 15.549 0.817 1.945 1.00 93.50 113 LEU A O 1
ATOM 918 N N . ALA A 1 114 ? 15.958 2.471 0.488 1.00 94.25 114 ALA A N 1
ATOM 919 C CA . ALA A 1 114 ? 16.399 3.432 1.494 1.00 94.25 114 ALA A CA 1
ATOM 920 C C . ALA A 1 114 ? 15.271 3.781 2.479 1.00 94.25 114 ALA A C 1
ATOM 922 O O . ALA A 1 114 ? 15.496 3.786 3.691 1.00 94.25 114 ALA A O 1
ATOM 923 N N . PHE A 1 115 ? 14.051 4.001 1.980 1.00 94.38 115 PHE A N 1
ATOM 924 C CA . PHE A 1 115 ? 12.876 4.226 2.820 1.00 94.38 115 PHE A CA 1
ATOM 925 C C . PHE A 1 115 ? 12.600 3.026 3.738 1.00 94.38 115 PHE A C 1
ATOM 927 O O . PHE A 1 115 ? 12.466 3.195 4.952 1.00 94.38 115 PHE A O 1
ATOM 934 N N . LEU A 1 116 ? 12.588 1.803 3.196 1.00 90.00 116 LEU A N 1
ATOM 935 C CA . LEU A 1 116 ? 12.373 0.597 3.997 1.00 90.00 116 LEU A CA 1
ATOM 936 C C . LEU A 1 116 ? 13.458 0.388 5.054 1.00 90.00 116 LEU A C 1
ATOM 938 O O . LEU A 1 116 ? 13.130 0.010 6.174 1.00 90.00 116 LEU A O 1
ATOM 942 N N . ARG A 1 117 ? 14.728 0.680 4.753 1.00 88.94 117 ARG A N 1
ATOM 943 C CA . ARG A 1 117 ? 15.817 0.619 5.745 1.00 88.94 117 ARG A CA 1
ATOM 944 C C . ARG A 1 117 ? 15.591 1.591 6.904 1.00 88.94 117 ARG A C 1
ATOM 946 O O . ARG A 1 117 ? 15.832 1.233 8.055 1.00 88.94 117 ARG A O 1
ATOM 953 N N . THR A 1 118 ? 15.085 2.791 6.622 1.00 89.44 118 THR A N 1
ATOM 954 C CA . THR A 1 118 ? 14.711 3.764 7.660 1.00 89.44 118 THR A CA 1
ATOM 955 C C . THR A 1 118 ? 13.571 3.243 8.536 1.00 89.44 118 THR A C 1
ATOM 957 O O . THR A 1 118 ? 13.619 3.375 9.760 1.00 89.44 118 THR A O 1
ATOM 960 N N . VAL A 1 119 ? 12.558 2.621 7.928 1.00 88.94 119 VAL A N 1
ATOM 961 C CA . VAL A 1 119 ? 11.343 2.177 8.625 1.00 88.94 119 VAL A CA 1
ATOM 962 C C . VAL A 1 119 ? 11.537 0.860 9.389 1.00 88.94 119 VAL A C 1
ATOM 964 O O . VAL A 1 119 ? 11.067 0.732 10.520 1.00 88.94 119 VAL A O 1
ATOM 967 N N . ALA A 1 120 ? 12.240 -0.110 8.803 1.00 79.94 120 ALA A N 1
ATOM 968 C CA . ALA A 1 120 ? 12.556 -1.391 9.432 1.00 79.94 120 ALA A CA 1
ATOM 969 C C . ALA A 1 120 ? 13.632 -1.256 10.524 1.00 79.94 120 ALA A C 1
ATOM 971 O O . ALA A 1 120 ? 13.695 -2.079 11.435 1.00 79.94 120 ALA A O 1
ATOM 972 N N . GLY A 1 121 ? 14.451 -0.202 10.488 1.00 69.06 121 GLY A N 1
ATOM 973 C CA . GLY A 1 121 ? 15.560 -0.028 11.421 1.00 69.06 121 GLY A CA 1
ATOM 974 C C . GLY A 1 121 ? 16.668 -1.069 11.219 1.00 69.06 121 GLY A C 1
ATOM 975 O O . GLY A 1 121 ? 16.704 -1.789 10.226 1.00 69.06 121 GLY A O 1
ATOM 976 N N . ARG A 1 122 ? 17.611 -1.136 12.167 1.00 58.16 122 ARG A N 1
ATOM 977 C CA . ARG A 1 122 ? 18.775 -2.045 12.108 1.00 58.16 122 ARG A CA 1
ATOM 978 C C . ARG A 1 122 ? 18.481 -3.473 12.589 1.00 58.16 122 ARG A C 1
ATOM 980 O O . ARG A 1 122 ? 19.386 -4.297 12.586 1.00 58.16 122 ARG A O 1
ATOM 987 N N . GLU A 1 123 ? 17.263 -3.743 13.058 1.00 57.81 123 GLU A N 1
ATOM 988 C CA . GLU A 1 123 ? 16.881 -5.026 13.654 1.00 57.81 123 GLU A CA 1
ATOM 989 C C . GLU A 1 123 ? 15.923 -5.792 12.738 1.00 57.81 123 GLU A C 1
ATOM 991 O O . GLU A 1 123 ? 14.825 -5.316 12.445 1.00 57.81 123 GLU A O 1
ATOM 996 N N . ASP A 1 124 ? 16.274 -7.035 12.404 1.00 59.19 124 ASP A N 1
ATOM 997 C CA . ASP A 1 124 ? 15.488 -7.928 11.534 1.00 59.19 124 ASP A CA 1
ATOM 998 C C . ASP A 1 124 ? 14.062 -8.221 12.051 1.00 59.19 124 ASP A C 1
ATOM 1000 O O . ASP A 1 124 ? 13.214 -8.748 11.334 1.00 59.19 124 ASP A O 1
ATOM 1004 N N . ARG A 1 125 ? 13.753 -7.855 13.304 1.00 73.31 125 ARG A N 1
ATOM 1005 C CA . ARG A 1 125 ? 12.484 -8.171 13.984 1.00 73.31 125 ARG A CA 1
ATOM 1006 C C . ARG A 1 125 ? 11.495 -7.010 14.078 1.00 73.31 125 ARG A C 1
ATOM 1008 O O . ARG A 1 125 ? 10.428 -7.190 14.669 1.00 73.31 125 ARG A O 1
ATOM 1015 N N . THR A 1 126 ? 11.791 -5.833 13.524 1.00 80.50 126 THR A N 1
ATOM 1016 C CA . THR A 1 126 ? 10.891 -4.668 13.639 1.00 80.50 126 THR A CA 1
ATOM 1017 C C . THR A 1 126 ? 9.508 -4.951 13.060 1.00 80.50 126 THR A C 1
ATOM 1019 O O . THR A 1 126 ? 8.510 -4.751 13.751 1.00 80.50 126 THR A O 1
ATOM 1022 N N . LEU A 1 127 ? 9.432 -5.490 11.838 1.00 81.50 127 LEU A N 1
ATOM 1023 C CA . LEU A 1 127 ? 8.151 -5.825 11.209 1.00 81.50 127 LEU A CA 1
ATOM 1024 C C . LEU A 1 127 ? 7.382 -6.874 12.018 1.00 81.50 127 LEU A C 1
ATOM 1026 O O . LEU A 1 127 ? 6.189 -6.708 12.254 1.00 81.50 127 LEU A O 1
ATOM 1030 N N . TYR A 1 128 ? 8.068 -7.904 12.524 1.00 86.19 128 TYR A N 1
ATOM 1031 C CA . TYR A 1 128 ? 7.447 -8.903 13.396 1.00 86.19 128 TYR A CA 1
ATOM 1032 C C . TYR A 1 128 ? 6.827 -8.268 14.649 1.00 86.19 128 TYR A C 1
ATOM 1034 O O . TYR A 1 128 ? 5.686 -8.569 14.989 1.00 86.19 128 TYR A O 1
ATOM 1042 N N . ARG A 1 129 ? 7.535 -7.347 15.321 1.00 87.62 129 ARG A N 1
ATOM 1043 C CA . ARG A 1 129 ? 7.004 -6.639 16.500 1.00 87.62 129 ARG A CA 1
ATOM 1044 C C . ARG A 1 129 ? 5.805 -5.755 16.157 1.00 87.62 129 ARG A C 1
ATOM 1046 O O . ARG A 1 129 ? 4.867 -5.712 16.948 1.00 87.62 129 ARG A O 1
ATOM 1053 N N . VAL A 1 130 ? 5.818 -5.089 15.000 1.00 88.94 130 VAL A N 1
ATOM 1054 C CA . VAL A 1 130 ? 4.675 -4.298 14.513 1.00 88.94 130 VAL A CA 1
ATOM 1055 C C . VAL A 1 130 ? 3.460 -5.200 14.312 1.00 88.94 130 VAL A C 1
ATOM 1057 O O . VAL A 1 130 ? 2.419 -4.935 14.906 1.00 88.94 130 VAL A O 1
ATOM 1060 N N . PHE A 1 131 ? 3.596 -6.304 13.571 1.00 89.62 131 PHE A N 1
ATOM 1061 C CA . PHE A 1 131 ? 2.494 -7.248 13.359 1.00 89.62 131 PHE A CA 1
ATOM 1062 C C . PHE A 1 131 ? 2.012 -7.897 14.661 1.00 89.62 131 PHE A C 1
ATOM 1064 O O . PHE A 1 131 ? 0.812 -8.045 14.863 1.00 89.62 131 PHE A O 1
ATOM 1071 N N . LEU A 1 132 ? 2.917 -8.225 15.586 1.00 91.12 13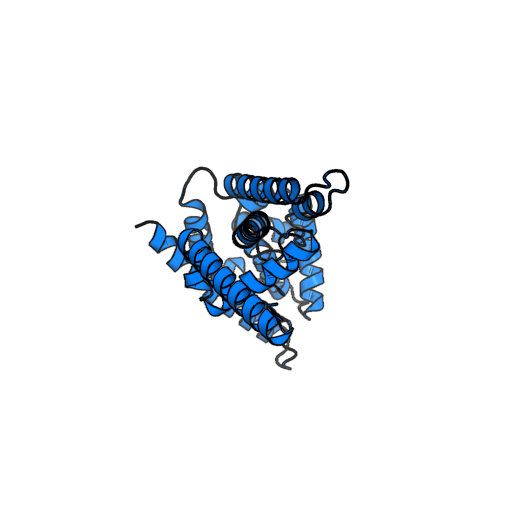2 LEU A N 1
ATOM 1072 C CA . LEU A 1 132 ? 2.548 -8.768 16.893 1.00 91.12 132 LEU A CA 1
ATOM 1073 C C . LEU A 1 132 ? 1.765 -7.750 17.735 1.00 91.12 132 LEU A C 1
ATOM 1075 O O . LEU A 1 132 ? 0.819 -8.120 18.428 1.00 91.12 132 LEU A O 1
ATOM 1079 N N . ASN A 1 133 ? 2.161 -6.475 17.702 1.00 91.69 133 ASN A N 1
ATOM 1080 C CA . ASN A 1 133 ? 1.450 -5.402 18.393 1.00 91.69 133 ASN A CA 1
ATOM 1081 C C . ASN A 1 133 ? 0.079 -5.132 17.763 1.00 91.69 133 ASN A C 1
ATOM 1083 O O . ASN A 1 133 ? -0.888 -4.946 18.503 1.00 91.69 133 ASN A O 1
ATOM 1087 N N . LEU A 1 134 ? 0.010 -5.137 16.425 1.00 92.38 134 LEU A N 1
ATOM 1088 C CA . LEU A 1 134 ? -1.231 -5.043 15.661 1.00 92.38 134 LEU A CA 1
ATOM 1089 C C . LEU A 1 134 ? -2.193 -6.150 16.076 1.00 92.38 134 LEU A C 1
ATOM 1091 O O . LEU A 1 134 ? -3.289 -5.829 16.507 1.00 92.38 134 LEU A O 1
ATOM 1095 N N . GLU A 1 135 ? -1.764 -7.412 16.044 1.00 93.31 135 GLU A N 1
ATOM 1096 C CA . GLU A 1 135 ? -2.601 -8.561 16.411 1.00 93.31 135 GLU A CA 1
ATOM 1097 C C . GLU A 1 135 ? -3.119 -8.451 17.854 1.00 93.31 135 GLU A C 1
ATOM 1099 O O . GLU A 1 135 ? -4.311 -8.584 18.119 1.00 93.31 135 GLU A O 1
ATOM 1104 N N . LYS A 1 136 ? -2.237 -8.133 18.811 1.00 93.56 136 LYS A N 1
ATOM 1105 C CA . LYS A 1 136 ? -2.607 -8.035 20.234 1.00 93.56 136 LYS A CA 1
ATOM 1106 C C . LYS A 1 136 ? -3.578 -6.898 20.539 1.00 93.56 136 LYS A C 1
ATOM 1108 O O . LYS A 1 136 ? -4.359 -7.005 21.480 1.00 93.56 136 LYS A O 1
ATOM 1113 N N . ASN A 1 137 ? -3.491 -5.795 19.800 1.00 95.69 137 ASN A N 1
ATOM 1114 C CA . ASN A 1 137 ? -4.260 -4.581 20.064 1.00 95.69 137 ASN A CA 1
ATOM 1115 C C . ASN A 1 137 ? -5.272 -4.274 18.958 1.00 95.69 137 ASN A C 1
ATOM 1117 O O . ASN A 1 137 ? -5.799 -3.161 18.924 1.00 95.69 137 ASN A O 1
ATOM 1121 N N . TYR A 1 138 ? -5.556 -5.235 18.076 1.00 95.62 138 TYR A N 1
ATOM 1122 C CA . TYR A 1 138 ? -6.300 -5.005 16.842 1.00 95.62 138 TYR A CA 1
ATOM 1123 C C . TYR A 1 138 ? -7.644 -4.294 17.071 1.00 95.62 138 TYR A C 1
ATOM 1125 O O . TYR A 1 138 ? -7.837 -3.210 16.508 1.00 95.62 138 TYR A O 1
ATOM 1133 N N . PRO A 1 139 ? -8.521 -4.761 17.992 1.00 96.56 139 PRO A N 1
ATOM 1134 C CA . PRO A 1 139 ? -9.801 -4.094 18.238 1.00 96.56 139 PRO A CA 1
ATOM 1135 C C . PRO A 1 139 ? -9.638 -2.663 18.756 1.00 96.56 139 PRO A C 1
ATOM 1137 O O . PRO A 1 139 ? -10.413 -1.782 18.403 1.00 96.56 139 PRO A O 1
ATOM 1140 N N . LYS A 1 140 ? -8.606 -2.405 19.571 1.00 95.94 140 LYS A N 1
ATOM 1141 C CA . LYS A 1 140 ? -8.324 -1.073 20.125 1.00 95.94 140 LYS A CA 1
ATOM 1142 C C . LYS A 1 140 ? -7.749 -0.127 19.075 1.00 95.94 140 LYS A C 1
ATOM 1144 O O . LYS A 1 140 ? -7.953 1.079 19.176 1.00 95.94 140 LYS A O 1
ATOM 1149 N N . ILE A 1 141 ? -6.957 -0.631 18.131 1.00 96.62 141 ILE A N 1
ATOM 1150 C CA . ILE A 1 141 ? -6.357 0.165 17.051 1.00 96.62 141 ILE A CA 1
ATOM 1151 C C . ILE A 1 141 ? -7.432 0.626 16.072 1.00 96.62 141 ILE A C 1
ATOM 1153 O O . ILE A 1 141 ? -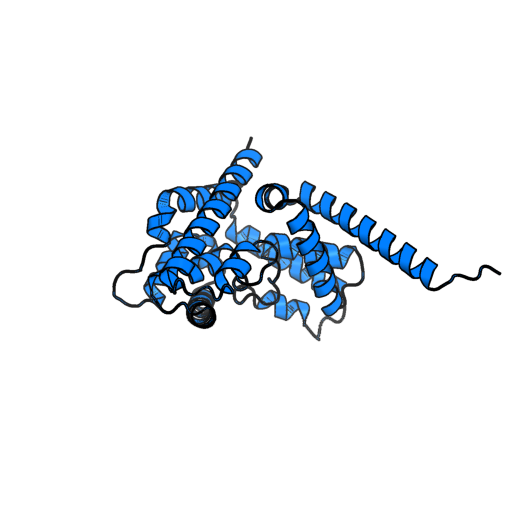7.443 1.790 15.686 1.00 96.62 141 ILE A O 1
ATOM 1157 N N . MET A 1 142 ? -8.352 -0.276 15.753 1.00 97.00 142 MET A N 1
ATOM 1158 C CA . MET A 1 142 ? -9.439 -0.074 14.800 1.00 97.00 142 MET A CA 1
ATOM 1159 C C . MET A 1 142 ? -10.723 0.497 15.434 1.00 97.00 142 MET A C 1
ATOM 1161 O O . MET A 1 142 ? -11.745 0.626 14.761 1.00 97.00 142 MET A O 1
ATOM 1165 N N . SER A 1 143 ? -10.712 0.810 16.734 1.00 95.94 143 SER A N 1
ATOM 1166 C CA . SER A 1 143 ? -11.868 1.392 17.420 1.00 95.94 143 SER A CA 1
ATOM 1167 C C . SER A 1 143 ? -12.083 2.846 17.011 1.00 95.94 143 SER A C 1
ATOM 1169 O O . SER A 1 143 ? -11.137 3.549 16.653 1.00 95.94 143 SER A O 1
ATOM 1171 N N . GLU A 1 144 ? -13.309 3.339 17.184 1.00 95.38 144 GLU A N 1
ATOM 1172 C CA . GLU A 1 144 ? -13.578 4.772 17.076 1.00 95.38 144 GLU A CA 1
ATOM 1173 C C . GLU A 1 144 ? -12.647 5.584 17.996 1.00 95.38 144 GLU A C 1
ATOM 1175 O O . GLU A 1 144 ? -12.282 5.144 19.095 1.00 95.38 144 GLU A O 1
ATOM 1180 N N . LEU A 1 145 ? -12.220 6.756 17.519 1.00 95.81 145 LEU A N 1
ATOM 1181 C CA . LEU A 1 145 ? -11.433 7.693 18.312 1.00 95.81 145 LEU A CA 1
ATOM 1182 C C . LEU A 1 145 ? -12.333 8.437 19.311 1.00 95.81 145 LEU A C 1
ATOM 1184 O O . LEU A 1 145 ? -13.484 8.738 18.991 1.00 95.81 145 LEU A O 1
ATOM 1188 N N . PRO A 1 146 ? -11.815 8.792 20.500 1.00 92.44 146 PRO A N 1
ATOM 1189 C CA . PRO A 1 146 ? -12.530 9.664 21.422 1.00 92.44 146 PRO A CA 1
ATOM 1190 C C . PRO A 1 146 ? -12.934 10.997 20.766 1.00 92.44 146 PRO A C 1
ATOM 1192 O O . PRO A 1 146 ? -12.262 11.450 19.833 1.00 92.44 146 PRO A O 1
ATOM 1195 N N . PRO A 1 147 ? -13.988 11.671 21.265 1.00 89.62 147 PRO A N 1
ATOM 1196 C CA . PRO A 1 147 ? -14.335 13.013 20.813 1.00 89.62 147 PRO A CA 1
ATOM 1197 C C . PRO A 1 147 ? -13.148 13.975 20.955 1.00 89.62 147 PRO A C 1
ATOM 1199 O O . PRO A 1 147 ? -12.501 14.015 22.001 1.00 89.62 147 PRO A O 1
ATOM 1202 N N . GLY A 1 148 ? -12.875 14.764 19.917 1.00 93.06 148 GLY A N 1
ATOM 1203 C CA . GLY A 1 148 ? -11.759 15.706 19.895 1.00 93.06 148 GLY A CA 1
ATOM 1204 C C . GLY A 1 148 ? -11.330 16.055 18.473 1.00 93.06 148 GLY A C 1
ATOM 1205 O O . GLY A 1 148 ? -12.087 15.848 17.520 1.00 93.06 148 GLY A O 1
ATOM 1206 N N . ASP A 1 149 ? -10.108 16.575 18.343 1.00 95.88 149 ASP A N 1
ATOM 1207 C CA . ASP A 1 149 ? -9.462 16.767 17.046 1.00 95.88 149 ASP A CA 1
ATOM 1208 C C . ASP A 1 149 ? -9.167 15.398 16.420 1.00 95.88 149 ASP A C 1
ATOM 1210 O O . ASP A 1 149 ? -8.275 14.661 16.850 1.00 95.88 149 ASP A O 1
ATOM 1214 N N . PHE A 1 150 ? -9.957 15.055 15.404 1.00 95.94 150 PHE A N 1
ATOM 1215 C CA . PHE A 1 150 ? -9.844 13.781 14.711 1.00 95.94 150 PHE A CA 1
ATOM 1216 C C . PHE A 1 150 ? -8.485 13.620 14.023 1.00 95.94 150 PHE A C 1
ATOM 1218 O O . PHE A 1 150 ? -7.915 12.533 14.069 1.00 95.94 150 PHE A O 1
ATOM 1225 N N . ALA A 1 151 ? -7.939 14.682 13.422 1.00 96.19 151 ALA A N 1
ATOM 1226 C CA . ALA A 1 151 ? -6.672 14.602 12.702 1.00 96.19 151 ALA A CA 1
ATOM 1227 C C . ALA A 1 151 ? -5.510 14.347 13.667 1.00 96.19 151 ALA A C 1
ATOM 1229 O O . ALA A 1 151 ? -4.669 13.483 13.405 1.00 96.19 151 ALA A O 1
ATOM 1230 N N . GLN A 1 152 ? -5.500 15.026 14.818 1.00 97.19 152 GLN A N 1
ATOM 1231 C CA . GLN A 1 152 ? -4.500 14.768 15.852 1.00 97.19 152 GLN A CA 1
ATOM 1232 C C . GLN A 1 152 ? -4.637 13.348 16.419 1.00 97.19 152 GLN A C 1
ATOM 1234 O O . GLN A 1 152 ? -3.657 12.604 16.451 1.00 97.19 152 GLN A O 1
ATOM 1239 N N . GLY A 1 153 ? -5.856 12.935 16.787 1.00 98.00 153 GLY A N 1
ATOM 1240 C CA . GLY A 1 153 ? -6.107 11.589 17.308 1.00 98.00 153 GLY A CA 1
ATOM 1241 C C . GLY A 1 153 ? -5.733 10.484 16.314 1.00 98.00 153 GLY A C 1
ATOM 1242 O O . GLY A 1 153 ? -5.200 9.445 16.708 1.00 98.00 153 GLY A O 1
ATOM 1243 N N . MET A 1 154 ? -5.948 10.718 15.018 1.00 98.44 154 MET A N 1
ATOM 1244 C CA . MET A 1 154 ? -5.548 9.795 13.961 1.00 98.44 154 MET A CA 1
ATOM 1245 C C . MET A 1 154 ? -4.024 9.769 13.783 1.00 98.44 154 MET A C 1
ATOM 1247 O O . MET A 1 154 ? -3.450 8.687 13.698 1.00 98.44 154 MET A O 1
ATOM 1251 N N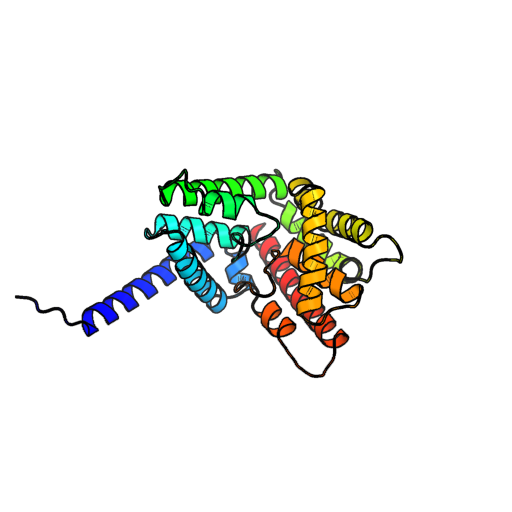 . SER A 1 155 ? -3.333 10.915 13.815 1.00 98.19 155 SER A N 1
ATOM 1252 C CA . SER A 1 155 ? -1.859 10.957 13.806 1.00 98.19 155 SER A CA 1
ATOM 1253 C C . SER A 1 155 ? -1.263 10.164 14.977 1.00 98.19 155 SER A C 1
ATOM 1255 O O . SER A 1 155 ? -0.348 9.360 14.775 1.00 98.19 155 SER A O 1
ATOM 1257 N N . ASP A 1 156 ? -1.806 10.337 16.184 1.00 97.56 156 ASP A N 1
ATOM 1258 C CA . ASP A 1 156 ? -1.365 9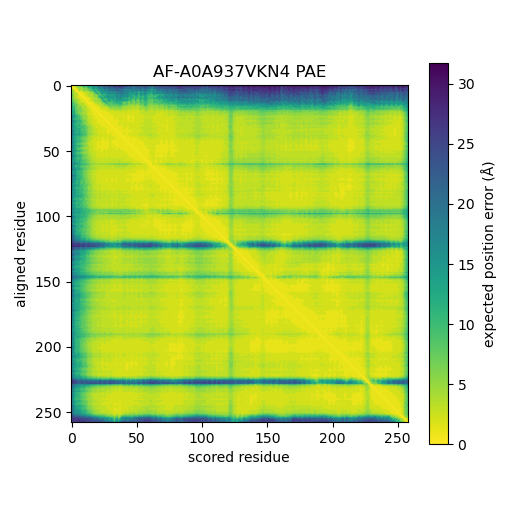.608 17.378 1.00 97.56 156 ASP A CA 1
ATOM 1259 C C . ASP A 1 156 ? -1.630 8.103 17.237 1.00 97.56 156 ASP A C 1
ATOM 1261 O O . ASP A 1 156 ? -0.770 7.276 17.561 1.00 97.56 156 ASP A O 1
ATOM 1265 N N . ARG A 1 157 ? -2.788 7.733 16.671 1.00 97.75 157 ARG A N 1
ATOM 1266 C CA . ARG A 1 157 ? -3.122 6.342 16.345 1.00 97.75 157 ARG A CA 1
ATOM 1267 C C . ARG A 1 157 ? -2.099 5.723 15.398 1.00 97.75 157 ARG A C 1
ATOM 1269 O O . ARG A 1 157 ? -1.604 4.635 15.690 1.00 97.75 157 ARG A O 1
ATOM 1276 N N . LEU A 1 158 ? -1.759 6.399 14.299 1.00 97.56 158 LEU A N 1
ATOM 1277 C CA . LEU A 1 158 ? -0.768 5.913 13.330 1.00 97.56 158 LEU A CA 1
ATOM 1278 C C . LEU A 1 158 ? 0.629 5.789 13.958 1.00 97.56 158 LEU A C 1
ATOM 1280 O O . LEU A 1 158 ? 1.341 4.817 13.696 1.00 97.56 158 LEU A O 1
ATOM 1284 N N . GLY A 1 159 ? 0.999 6.716 14.849 1.00 95.88 159 GLY A N 1
ATOM 1285 C CA . GLY A 1 159 ? 2.227 6.633 15.643 1.00 95.88 159 GLY A CA 1
ATOM 1286 C C . GLY A 1 159 ? 2.263 5.407 16.562 1.00 95.88 159 GLY A C 1
ATOM 1287 O O . GLY A 1 159 ? 3.285 4.726 16.639 1.00 95.88 159 GLY A O 1
ATOM 1288 N N . GLY A 1 160 ? 1.136 5.072 17.199 1.00 94.38 160 GLY A N 1
ATOM 1289 C CA . GLY A 1 160 ? 0.992 3.860 18.012 1.00 94.38 160 GLY A CA 1
ATOM 1290 C C . GLY A 1 160 ? 1.004 2.555 17.204 1.00 94.38 160 GLY A C 1
ATOM 1291 O O . GLY A 1 160 ? 1.358 1.505 17.742 1.00 94.38 160 GLY A O 1
ATOM 1292 N N . VAL A 1 161 ? 0.641 2.613 15.919 1.00 93.75 161 VAL A N 1
ATOM 1293 C CA . VAL A 1 161 ? 0.679 1.471 14.994 1.00 93.75 161 VAL A CA 1
ATOM 1294 C C . VAL A 1 161 ? 2.097 1.216 14.489 1.00 93.75 161 VAL A C 1
ATOM 1296 O O . VAL A 1 161 ? 2.618 0.112 14.649 1.00 93.75 161 VAL A O 1
ATOM 1299 N N . PHE A 1 162 ? 2.730 2.225 13.883 1.00 93.81 162 PHE A N 1
ATOM 1300 C CA . PHE A 1 162 ? 4.069 2.097 13.307 1.00 93.81 162 PHE A CA 1
ATOM 1301 C C . PHE A 1 162 ? 4.841 3.418 13.407 1.00 93.81 162 PHE A C 1
ATOM 1303 O O . PHE A 1 162 ? 5.000 4.156 12.432 1.00 93.81 162 PHE A O 1
ATOM 1310 N N . ALA A 1 163 ? 5.387 3.679 14.597 1.00 93.19 163 ALA A N 1
ATOM 1311 C CA . ALA A 1 163 ? 6.107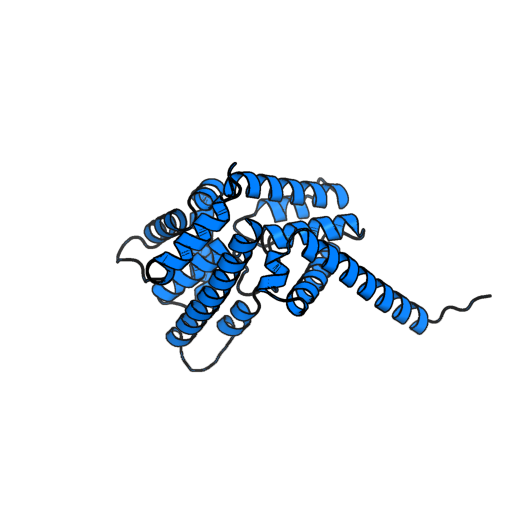 4.910 14.921 1.00 93.19 163 ALA A CA 1
ATOM 1312 C C . ALA A 1 163 ? 7.184 5.286 13.888 1.00 93.19 163 ALA A C 1
ATOM 1314 O O . ALA A 1 163 ? 7.216 6.426 13.439 1.00 93.19 163 ALA A O 1
ATOM 1315 N N . LYS A 1 164 ? 8.019 4.329 13.455 1.00 92.69 164 LYS A N 1
ATOM 1316 C CA . LYS A 1 164 ? 9.086 4.589 12.472 1.00 92.69 164 LYS A CA 1
ATOM 1317 C C . LYS A 1 164 ? 8.573 4.966 11.087 1.00 92.69 164 LYS A C 1
ATOM 1319 O O . LYS A 1 164 ? 9.150 5.851 10.465 1.00 92.69 164 LYS A O 1
ATOM 1324 N N . LYS A 1 165 ? 7.473 4.367 10.620 1.00 94.88 165 LYS A N 1
ATOM 1325 C CA . LYS A 1 165 ? 6.834 4.782 9.364 1.00 94.88 165 LYS A CA 1
ATOM 1326 C C . LYS A 1 165 ? 6.245 6.188 9.501 1.00 94.88 165 LYS A C 1
ATOM 1328 O O . LYS A 1 165 ? 6.494 7.027 8.646 1.00 94.88 165 LYS A O 1
ATOM 1333 N N . ARG A 1 166 ? 5.545 6.476 10.604 1.00 96.12 166 ARG A N 1
ATOM 1334 C CA . ARG A 1 166 ? 4.982 7.809 10.892 1.00 96.12 166 ARG A CA 1
ATOM 1335 C C . ARG A 1 166 ? 6.074 8.885 10.959 1.00 96.12 166 ARG A C 1
ATOM 1337 O O . ARG A 1 166 ? 5.901 9.957 10.393 1.00 96.12 166 ARG A O 1
ATOM 1344 N N . GLU A 1 167 ? 7.196 8.589 11.615 1.00 94.94 167 GLU A N 1
ATOM 1345 C CA . GLU A 1 167 ? 8.378 9.461 11.690 1.00 94.94 167 GLU A CA 1
ATOM 1346 C C . GLU A 1 167 ? 8.993 9.696 10.302 1.00 94.94 167 GLU A C 1
ATOM 1348 O O . GLU A 1 167 ? 9.235 10.841 9.936 1.00 94.94 167 GLU A O 1
ATOM 1353 N N . ALA A 1 168 ? 9.183 8.636 9.509 1.00 95.19 168 ALA A N 1
ATOM 1354 C CA . ALA A 1 168 ? 9.776 8.728 8.174 1.00 95.19 168 ALA A CA 1
ATOM 1355 C C . ALA A 1 168 ? 8.912 9.503 7.165 1.00 95.19 168 ALA A C 1
ATOM 1357 O O . ALA A 1 168 ? 9.457 10.149 6.274 1.00 95.19 168 ALA A O 1
ATOM 1358 N N . LEU A 1 169 ? 7.581 9.439 7.288 1.00 96.81 169 LEU A N 1
ATOM 1359 C CA . LEU A 1 169 ? 6.663 10.231 6.461 1.00 96.81 169 LEU A CA 1
ATOM 1360 C C . LEU A 1 169 ? 6.650 11.711 6.871 1.00 96.81 169 LEU A C 1
ATOM 1362 O O . LEU A 1 169 ? 6.491 12.587 6.024 1.00 96.81 169 LEU A O 1
ATOM 1366 N N . GLY A 1 170 ? 6.823 11.996 8.163 1.00 97.00 170 GLY A N 1
ATOM 1367 C CA . GLY A 1 170 ? 6.728 13.346 8.707 1.00 97.00 170 GLY A CA 1
ATOM 1368 C C . GLY A 1 170 ? 5.287 13.859 8.816 1.00 97.00 170 GLY A C 1
ATOM 1369 O O . GLY A 1 170 ? 4.331 13.274 8.305 1.00 97.00 170 GLY A O 1
ATOM 1370 N N . GLU A 1 171 ? 5.119 14.977 9.520 1.00 96.56 171 GLU A N 1
ATOM 1371 C CA . GLU A 1 171 ? 3.794 15.480 9.913 1.00 96.56 171 GLU A CA 1
ATOM 1372 C C . GLU A 1 171 ? 2.933 15.905 8.725 1.00 96.56 171 GLU A C 1
ATOM 1374 O O . GLU A 1 171 ? 1.743 15.597 8.689 1.00 96.56 171 GLU A O 1
ATOM 1379 N N . GLN A 1 172 ? 3.532 16.569 7.732 1.00 96.75 172 GLN A N 1
ATOM 1380 C CA . GLN A 1 172 ? 2.810 17.033 6.548 1.00 96.75 172 GLN A CA 1
ATOM 1381 C C . GLN A 1 172 ? 2.210 15.861 5.768 1.00 96.75 172 GLN A C 1
ATOM 1383 O O . GLN A 1 172 ? 1.035 15.908 5.402 1.00 96.75 172 GLN A O 1
ATOM 1388 N N . MET A 1 173 ? 2.985 14.792 5.561 1.00 97.62 173 MET A N 1
ATOM 1389 C CA . MET A 1 173 ? 2.492 13.642 4.811 1.00 97.62 173 MET A CA 1
ATOM 1390 C C . MET A 1 173 ? 1.466 12.831 5.584 1.00 97.62 173 MET A C 1
ATOM 1392 O O . MET A 1 173 ? 0.497 12.360 4.997 1.00 97.62 173 MET A O 1
ATOM 1396 N N . VAL A 1 174 ? 1.635 12.707 6.901 1.00 98.44 174 VAL A N 1
ATOM 1397 C CA . VAL A 1 174 ? 0.632 12.080 7.769 1.00 98.44 174 VAL A CA 1
ATOM 1398 C C . VAL A 1 174 ? -0.688 12.848 7.708 1.00 98.44 174 VAL A C 1
ATOM 1400 O O . VAL A 1 174 ? -1.745 12.233 7.598 1.00 98.44 174 VAL A O 1
ATOM 1403 N N . ARG A 1 175 ? -0.644 14.185 7.719 1.00 98.06 175 ARG A N 1
ATOM 1404 C CA . ARG A 1 175 ? -1.845 15.020 7.612 1.00 98.06 175 ARG A CA 1
ATOM 1405 C C . ARG A 1 175 ? -2.542 14.838 6.264 1.00 98.06 175 ARG A C 1
ATOM 1407 O O . ARG A 1 175 ? -3.746 14.601 6.239 1.00 98.06 175 ARG A O 1
ATOM 1414 N N . LEU A 1 176 ? -1.777 14.849 5.171 1.00 97.88 176 LEU A N 1
ATOM 1415 C CA . LEU A 1 176 ? -2.312 14.614 3.830 1.00 97.88 176 LEU A CA 1
ATOM 1416 C C . LEU A 1 176 ? -2.916 13.207 3.690 1.00 97.88 176 LEU A C 1
ATOM 1418 O O . LEU A 1 176 ? -3.982 13.060 3.101 1.00 97.88 176 LEU A O 1
ATOM 1422 N N . LEU A 1 177 ? -2.280 12.182 4.268 1.00 98.62 177 LEU A N 1
ATOM 1423 C CA . LEU A 1 177 ? -2.811 10.817 4.297 1.00 98.62 177 LEU A CA 1
ATOM 1424 C C . LEU A 1 177 ? -4.164 10.746 5.021 1.00 98.62 177 LEU A C 1
ATOM 1426 O O . LEU A 1 177 ? -5.078 10.085 4.537 1.00 98.62 177 LEU A O 1
ATOM 1430 N N . ILE A 1 178 ? -4.302 11.433 6.160 1.00 98.62 178 ILE A N 1
ATOM 1431 C CA . ILE A 1 178 ? -5.553 11.481 6.934 1.00 98.62 178 ILE A CA 1
ATOM 1432 C C . ILE A 1 178 ? -6.655 12.183 6.135 1.00 98.62 178 ILE A C 1
ATOM 1434 O O . ILE A 1 178 ? -7.752 11.646 6.007 1.00 98.62 178 ILE A O 1
ATOM 1438 N N . GLU A 1 179 ? -6.366 13.359 5.574 1.00 98.31 179 GLU A N 1
ATOM 1439 C CA . GLU A 1 179 ? -7.319 14.114 4.750 1.00 98.31 179 GLU A CA 1
ATOM 1440 C C . GLU A 1 179 ? -7.772 13.297 3.540 1.00 98.31 179 GLU A C 1
ATOM 1442 O O . GLU A 1 179 ? -8.969 13.205 3.255 1.00 98.31 179 GLU A O 1
ATOM 1447 N N . ARG A 1 180 ? -6.819 12.644 2.868 1.00 98.19 180 ARG A N 1
ATOM 1448 C CA . ARG A 1 180 ? -7.096 11.783 1.726 1.00 98.19 180 ARG A CA 1
ATOM 1449 C C . ARG A 1 180 ? -7.939 10.575 2.119 1.00 98.19 180 ARG A C 1
ATOM 1451 O O . ARG A 1 180 ? -8.905 10.272 1.432 1.00 98.19 180 ARG A O 1
ATOM 1458 N N . GLY A 1 181 ? -7.635 9.933 3.243 1.00 98.38 181 GLY A N 1
ATOM 1459 C CA . GLY A 1 181 ? -8.398 8.776 3.696 1.00 98.38 181 GLY A CA 1
ATOM 1460 C C . GLY A 1 181 ? -9.824 9.097 4.123 1.00 98.38 181 GLY A C 1
ATOM 1461 O O . GLY A 1 181 ? -10.704 8.275 3.904 1.00 98.38 181 GLY A O 1
ATOM 1462 N N . ILE A 1 182 ? -10.098 10.300 4.638 1.00 98.38 182 ILE A N 1
ATOM 1463 C CA . ILE A 1 182 ? -11.478 10.759 4.870 1.00 98.38 182 ILE A CA 1
ATOM 1464 C C . ILE A 1 182 ? -12.237 10.877 3.538 1.00 98.38 182 ILE A C 1
ATOM 1466 O O . ILE A 1 182 ? -13.386 10.448 3.444 1.00 98.38 182 ILE A O 1
ATOM 1470 N N . GLN A 1 183 ? -11.601 11.449 2.510 1.00 98.00 183 GLN A N 1
ATOM 1471 C CA . GLN A 1 183 ? -12.209 11.637 1.188 1.00 98.00 183 GLN A CA 1
ATOM 1472 C C . GLN A 1 183 ? -12.445 10.305 0.469 1.00 98.00 183 GLN A C 1
ATOM 1474 O O . GLN A 1 183 ? -13.542 10.065 -0.034 1.00 98.00 183 GLN A O 1
ATOM 1479 N N . ASP A 1 184 ? -11.438 9.432 0.448 1.00 97.75 184 ASP A N 1
ATOM 1480 C CA . ASP A 1 184 ? -11.517 8.135 -0.224 1.00 97.75 184 ASP A CA 1
ATOM 1481 C C . ASP A 1 184 ? -12.508 7.202 0.500 1.00 97.75 184 ASP A C 1
ATOM 1483 O O . ASP A 1 184 ? -13.326 6.555 -0.150 1.00 97.75 184 ASP A O 1
ATOM 1487 N N . ALA A 1 185 ? -12.550 7.212 1.840 1.00 97.56 185 ALA A N 1
ATOM 1488 C CA . ALA A 1 185 ? -13.580 6.500 2.601 1.00 97.56 185 ALA A CA 1
ATOM 1489 C C . ALA A 1 185 ? -14.995 6.980 2.227 1.00 97.56 185 ALA A C 1
ATOM 1491 O O . ALA A 1 185 ? -15.877 6.166 1.941 1.00 97.56 185 ALA A O 1
ATOM 1492 N N . ALA A 1 186 ? -15.210 8.298 2.146 1.00 96.81 186 ALA A N 1
ATOM 1493 C CA . ALA A 1 186 ? -16.500 8.859 1.750 1.00 96.81 186 ALA A CA 1
ATOM 1494 C C . ALA A 1 186 ? -16.909 8.440 0.326 1.00 96.81 186 ALA A C 1
ATOM 1496 O O . ALA A 1 186 ? -18.088 8.171 0.088 1.00 96.81 186 ALA A O 1
ATOM 1497 N N . ALA A 1 187 ? -15.952 8.306 -0.601 1.00 95.75 187 ALA A N 1
ATOM 1498 C CA . ALA A 1 187 ? -16.205 7.806 -1.955 1.00 95.75 187 ALA A CA 1
ATOM 1499 C C . ALA A 1 187 ? -16.705 6.346 -1.977 1.00 95.75 187 ALA A C 1
ATOM 1501 O O . ALA A 1 187 ? -17.429 5.961 -2.894 1.00 95.75 187 ALA A O 1
ATOM 1502 N N . HIS A 1 188 ? -16.396 5.559 -0.941 1.00 95.44 188 HIS A N 1
ATOM 1503 C CA . HIS A 1 188 ? -16.914 4.201 -0.732 1.00 95.44 188 HIS A CA 1
ATOM 1504 C C . HIS A 1 188 ? -18.189 4.135 0.128 1.00 95.44 188 HIS A C 1
ATOM 1506 O O . HIS A 1 188 ? -18.654 3.040 0.472 1.00 95.44 188 HIS A O 1
ATOM 1512 N N . GLY A 1 189 ? -18.778 5.289 0.461 1.00 94.62 189 GLY A N 1
ATOM 1513 C CA . GLY A 1 189 ? -19.963 5.388 1.313 1.00 94.62 189 GLY A CA 1
ATOM 1514 C C . GLY A 1 189 ? -19.665 5.231 2.805 1.00 94.62 189 GLY A C 1
ATOM 1515 O O . GLY A 1 189 ? -20.560 4.861 3.558 1.00 94.62 189 GLY A O 1
ATOM 1516 N N . ILE A 1 190 ? -18.423 5.481 3.231 1.00 95.75 190 ILE A N 1
ATOM 1517 C CA . ILE A 1 190 ? -17.992 5.408 4.630 1.00 95.75 190 ILE A CA 1
ATOM 1518 C C . ILE A 1 190 ? -17.873 6.827 5.190 1.00 95.75 190 ILE A C 1
ATOM 1520 O O . ILE A 1 190 ? -16.945 7.570 4.866 1.00 95.75 190 ILE A O 1
ATOM 1524 N N . SER A 1 191 ? -18.815 7.208 6.048 1.00 94.25 191 SER A N 1
ATOM 1525 C CA . SER A 1 191 ? -18.909 8.555 6.624 1.00 94.25 191 SER A CA 1
ATOM 1526 C C . SER A 1 191 ? -18.713 8.584 8.143 1.00 94.25 191 SER A C 1
ATOM 1528 O O . SER A 1 191 ? -18.342 9.616 8.707 1.00 94.25 191 SER A O 1
ATOM 1530 N N . GLY A 1 192 ? -18.926 7.450 8.810 1.00 94.12 192 GLY A N 1
ATOM 1531 C CA . GLY A 1 192 ? -18.780 7.272 10.242 1.00 94.12 192 GLY A CA 1
ATOM 1532 C C . GLY A 1 192 ? -17.322 7.250 10.693 1.00 94.12 192 GLY A C 1
ATOM 1533 O O . GLY A 1 192 ? -16.420 6.752 10.014 1.00 94.12 192 GLY A O 1
ATOM 1534 N N . ARG A 1 193 ? -17.084 7.755 11.908 1.00 95.19 193 ARG A N 1
ATOM 1535 C CA . ARG A 1 193 ? -15.736 7.885 12.484 1.00 95.19 193 ARG A CA 1
ATOM 1536 C C . ARG A 1 193 ? -15.005 6.555 12.617 1.00 95.19 193 ARG A C 1
ATOM 1538 O O . ARG A 1 193 ? -13.825 6.487 12.287 1.00 95.19 193 ARG A O 1
ATOM 1545 N N . ARG A 1 194 ? -15.679 5.494 13.076 1.00 95.75 194 ARG A N 1
ATOM 1546 C CA . ARG A 1 194 ? -15.077 4.151 13.162 1.00 95.75 194 ARG A CA 1
ATOM 1547 C C . ARG A 1 194 ? -14.612 3.663 11.787 1.00 95.75 194 ARG A C 1
ATOM 1549 O O . ARG A 1 194 ? -13.491 3.177 11.667 1.00 95.75 194 ARG A O 1
ATOM 1556 N N . GLY A 1 195 ? -15.444 3.837 10.760 1.00 97.56 195 GLY A N 1
ATOM 1557 C CA . GLY A 1 195 ? -15.110 3.450 9.393 1.00 97.56 195 GLY A CA 1
ATOM 1558 C C . GLY A 1 195 ? -13.915 4.225 8.839 1.00 97.56 195 GLY A C 1
ATOM 1559 O O . GLY A 1 195 ? -12.999 3.620 8.288 1.00 97.56 195 GLY A O 1
ATOM 1560 N N . GLN A 1 196 ? -13.861 5.539 9.075 1.00 98.19 196 GLN A N 1
ATOM 1561 C CA . GLN A 1 196 ? -12.713 6.374 8.702 1.00 98.19 196 GLN A CA 1
ATOM 1562 C C . GLN A 1 196 ? -11.420 5.939 9.403 1.00 98.19 196 GLN A C 1
ATOM 1564 O O . GLN A 1 196 ? -10.378 5.872 8.756 1.00 98.19 196 GLN A O 1
ATOM 1569 N N . VAL A 1 197 ? -11.466 5.596 10.700 1.00 98.56 197 VAL A N 1
ATOM 1570 C CA . VAL A 1 197 ? -10.290 5.071 11.419 1.00 98.56 197 VAL A CA 1
ATOM 1571 C C . VAL A 1 197 ? -9.783 3.796 10.755 1.00 98.56 197 VAL A C 1
ATOM 1573 O O . VAL A 1 197 ? -8.597 3.710 10.447 1.00 98.56 197 VAL A O 1
ATOM 1576 N N . ILE A 1 198 ? -10.668 2.827 10.505 1.00 98.44 198 ILE A N 1
ATOM 1577 C CA . ILE A 1 198 ? -10.294 1.560 9.864 1.00 98.44 198 ILE A CA 1
ATOM 1578 C C . ILE A 1 198 ? -9.676 1.832 8.491 1.00 98.44 198 ILE A C 1
ATOM 1580 O O . ILE A 1 198 ? -8.563 1.385 8.226 1.00 98.44 198 ILE A O 1
ATOM 1584 N N . TYR A 1 199 ? -10.340 2.631 7.656 1.00 98.69 199 TYR A N 1
ATOM 1585 C CA . TYR A 1 199 ? -9.866 2.954 6.312 1.00 98.69 199 TYR A CA 1
ATOM 1586 C C . TYR A 1 199 ? -8.472 3.603 6.328 1.00 98.69 199 TYR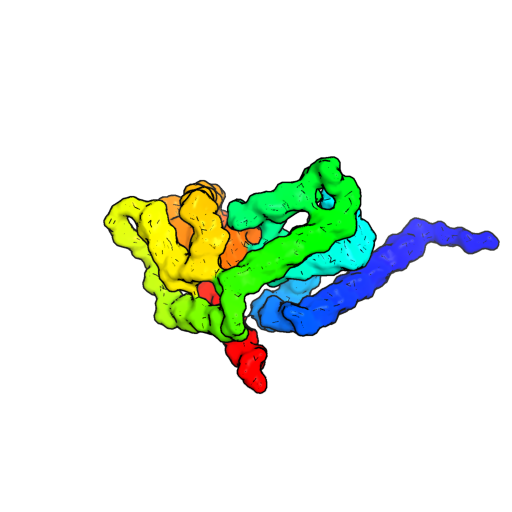 A C 1
ATOM 1588 O O . TYR A 1 199 ? -7.563 3.137 5.644 1.00 98.69 199 TYR A O 1
ATOM 1596 N N . ILE A 1 200 ? -8.259 4.627 7.164 1.00 98.75 200 ILE A N 1
ATOM 1597 C CA . ILE A 1 200 ? -6.980 5.353 7.246 1.00 98.75 200 ILE A CA 1
ATOM 1598 C C . ILE A 1 200 ? -5.864 4.463 7.814 1.00 98.75 200 ILE A C 1
ATOM 1600 O O . ILE A 1 200 ? -4.726 4.533 7.343 1.00 98.75 200 ILE A O 1
ATOM 1604 N N . VAL A 1 201 ? -6.154 3.606 8.803 1.00 98.50 201 VAL A N 1
ATOM 1605 C CA . VAL A 1 201 ? -5.164 2.636 9.306 1.00 98.50 201 VAL A CA 1
ATOM 1606 C C . VAL A 1 201 ? -4.762 1.659 8.199 1.00 98.50 201 VAL A C 1
ATOM 1608 O O . VAL A 1 201 ? -3.572 1.379 8.055 1.00 98.50 201 VAL A O 1
ATOM 1611 N N . LEU A 1 202 ? -5.710 1.173 7.392 1.00 98.25 202 LEU A N 1
ATOM 1612 C CA . LEU A 1 202 ? -5.405 0.280 6.271 1.00 98.25 202 LEU A CA 1
ATOM 1613 C C . LEU A 1 202 ? -4.594 0.984 5.181 1.00 98.25 202 LEU A C 1
ATOM 1615 O O . LEU A 1 202 ? -3.580 0.429 4.764 1.00 98.25 202 LEU A O 1
ATOM 1619 N N . MET A 1 203 ? -4.926 2.228 4.818 1.00 98.44 203 MET A N 1
ATOM 1620 C CA . MET A 1 203 ? -4.089 3.033 3.915 1.00 98.44 203 MET A CA 1
ATOM 1621 C C . MET A 1 203 ? -2.652 3.153 4.431 1.00 98.44 203 MET A C 1
ATOM 1623 O O . MET A 1 203 ? -1.685 2.950 3.700 1.00 98.44 203 MET A O 1
ATOM 1627 N N . PHE A 1 204 ? -2.494 3.452 5.722 1.00 98.12 204 PHE A N 1
ATOM 1628 C CA . PHE A 1 204 ? -1.177 3.594 6.329 1.00 98.12 204 PHE A CA 1
ATOM 1629 C C . PHE A 1 204 ? -0.390 2.280 6.355 1.00 98.12 204 PHE A C 1
ATOM 1631 O O . PHE A 1 204 ? 0.832 2.295 6.198 1.00 98.12 204 PHE A O 1
ATOM 1638 N N . LEU A 1 205 ? -1.048 1.138 6.552 1.00 95.38 205 LEU A N 1
ATOM 1639 C CA . LEU A 1 205 ? -0.385 -0.165 6.610 1.00 95.38 205 LEU A CA 1
ATOM 1640 C C . LEU A 1 205 ? -0.068 -0.732 5.224 1.00 95.38 205 LEU A C 1
ATOM 1642 O O . LEU A 1 205 ? 1.005 -1.303 5.043 1.00 95.38 205 LEU A O 1
ATOM 1646 N N . MET A 1 206 ? -0.980 -0.568 4.271 1.00 94.69 206 MET A N 1
ATOM 1647 C CA . MET A 1 206 ? -1.012 -1.338 3.024 1.00 94.69 206 MET A CA 1
ATOM 1648 C C . MET A 1 206 ? -0.722 -0.503 1.774 1.00 94.69 206 MET A C 1
ATOM 1650 O O . MET A 1 206 ? -0.535 -1.075 0.707 1.00 94.69 206 MET A O 1
ATOM 1654 N N . GLY A 1 207 ? -0.659 0.822 1.911 1.00 96.69 207 GLY A N 1
ATOM 1655 C CA . GLY A 1 207 ? -0.562 1.758 0.794 1.00 96.69 207 GLY A CA 1
ATOM 1656 C C . GLY A 1 207 ? -1.851 2.561 0.657 1.00 96.69 207 GLY A C 1
ATOM 1657 O O . GLY A 1 207 ? -2.944 2.041 0.880 1.00 96.69 207 GLY A O 1
ATOM 1658 N N . SER A 1 208 ? -1.751 3.840 0.298 1.00 97.19 208 SER A N 1
ATOM 1659 C CA . SER A 1 208 ? -2.937 4.692 0.145 1.00 97.19 208 SER A CA 1
ATOM 1660 C C . SER A 1 208 ? -3.943 4.161 -0.888 1.00 97.19 208 SER A C 1
ATOM 1662 O O . SER A 1 208 ? -5.135 4.315 -0.649 1.00 97.19 208 SER A O 1
ATOM 1664 N N . PRO A 1 209 ? -3.518 3.493 -1.982 1.00 97.44 209 PRO A N 1
ATOM 1665 C CA . PRO A 1 209 ? -4.422 2.901 -2.971 1.00 97.44 209 PRO A CA 1
ATOM 1666 C C . PRO A 1 209 ? -4.860 1.450 -2.671 1.00 97.44 209 PRO A C 1
ATOM 1668 O O . PRO A 1 209 ? -5.131 0.701 -3.616 1.00 97.44 209 PRO A O 1
ATOM 1671 N N . PHE A 1 210 ? -4.856 1.005 -1.406 1.00 97.88 210 PHE A N 1
ATOM 1672 C CA . PHE A 1 210 ? -5.154 -0.395 -1.046 1.00 97.88 210 PHE A CA 1
ATOM 1673 C C . PHE A 1 210 ? -6.543 -0.867 -1.510 1.00 97.88 210 PHE A C 1
ATOM 1675 O O . PHE A 1 210 ? -6.728 -2.046 -1.801 1.00 97.88 210 PHE A O 1
ATOM 1682 N N . ASP A 1 211 ? -7.497 0.055 -1.639 1.00 97.44 211 ASP A N 1
ATOM 1683 C CA . ASP A 1 211 ? -8.860 -0.140 -2.148 1.00 97.44 211 ASP A CA 1
ATOM 1684 C C . ASP A 1 211 ? -8.913 -0.642 -3.600 1.00 97.44 211 ASP A C 1
ATOM 1686 O O . ASP A 1 211 ? -9.950 -1.094 -4.080 1.00 97.44 211 ASP A O 1
ATOM 1690 N N . ARG A 1 212 ? -7.784 -0.578 -4.306 1.00 96.38 212 ARG A N 1
ATOM 1691 C CA . ARG A 1 212 ? -7.618 -0.966 -5.711 1.00 96.38 212 ARG A CA 1
ATOM 1692 C C . ARG A 1 212 ? -6.274 -1.651 -5.967 1.00 96.38 212 ARG A C 1
ATOM 1694 O O . ARG A 1 212 ? -5.796 -1.667 -7.112 1.00 96.38 212 ARG A O 1
ATOM 1701 N N . ASP A 1 213 ? -5.641 -2.166 -4.914 1.00 97.31 213 ASP A N 1
ATOM 1702 C CA . ASP A 1 213 ? -4.360 -2.860 -4.993 1.00 97.31 213 ASP A CA 1
ATOM 1703 C C . ASP A 1 213 ? -4.582 -4.362 -5.271 1.00 97.31 213 ASP A C 1
ATOM 1705 O O . ASP A 1 213 ? -5.210 -5.053 -4.463 1.00 97.31 213 ASP A O 1
ATOM 1709 N N . PRO A 1 214 ? -4.060 -4.905 -6.390 1.00 97.12 214 PRO A N 1
ATOM 1710 C CA . PRO A 1 214 ? -4.195 -6.322 -6.712 1.00 97.12 214 PRO A CA 1
ATOM 1711 C C . PRO A 1 214 ? -3.541 -7.270 -5.699 1.00 97.12 214 PRO A C 1
ATOM 1713 O O . PRO A 1 214 ? -3.865 -8.449 -5.732 1.00 97.12 214 PRO A O 1
ATOM 1716 N N . LEU A 1 215 ? -2.660 -6.812 -4.800 1.00 95.38 215 LEU A N 1
ATOM 1717 C CA . LEU A 1 215 ? -2.125 -7.642 -3.710 1.00 95.38 215 LEU A CA 1
ATOM 1718 C C . LEU A 1 215 ? -3.181 -7.976 -2.652 1.00 95.38 215 LEU A C 1
ATOM 1720 O O . LEU A 1 215 ? -3.061 -8.991 -1.964 1.00 95.38 215 LEU A O 1
ATOM 1724 N N . VAL A 1 216 ? -4.206 -7.133 -2.511 1.00 96.44 216 VAL A N 1
ATOM 1725 C CA . VAL A 1 216 ? -5.256 -7.244 -1.490 1.00 96.44 216 VAL A CA 1
ATOM 1726 C C . VAL A 1 216 ? -6.647 -7.117 -2.118 1.00 96.44 216 VAL A C 1
ATOM 1728 O O . VAL A 1 216 ? -7.424 -6.239 -1.747 1.00 96.44 216 VAL A O 1
ATOM 1731 N N . PRO A 1 217 ? -7.005 -8.024 -3.049 1.00 96.62 217 PRO A N 1
ATOM 1732 C CA . PRO A 1 217 ? -8.233 -7.909 -3.841 1.00 96.62 217 PRO A CA 1
ATOM 1733 C C . PRO A 1 217 ? -9.505 -7.884 -2.980 1.00 96.62 217 PRO A C 1
ATOM 1735 O O . PRO A 1 217 ? -10.468 -7.207 -3.331 1.00 96.62 217 PRO A O 1
ATOM 1738 N N . TRP A 1 218 ? -9.471 -8.519 -1.802 1.00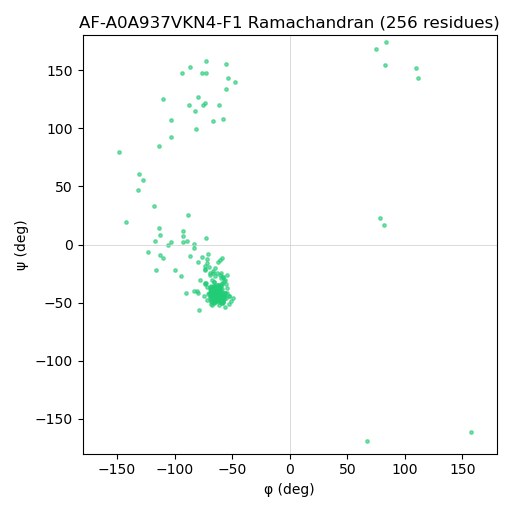 96.75 218 TRP A N 1
ATOM 1739 C CA . TRP A 1 218 ? -10.559 -8.499 -0.821 1.00 96.75 218 TRP A CA 1
ATOM 1740 C C . TRP A 1 218 ? -10.968 -7.080 -0.394 1.00 96.75 218 TRP A C 1
ATOM 1742 O O . TRP A 1 218 ? -12.132 -6.854 -0.074 1.00 96.75 218 TRP A O 1
ATOM 1752 N N . ALA A 1 219 ? -10.041 -6.113 -0.380 1.00 97.50 219 ALA A N 1
ATOM 1753 C CA . ALA A 1 219 ? -10.354 -4.736 -0.007 1.00 97.50 219 ALA A CA 1
ATOM 1754 C C . ALA A 1 219 ? -11.249 -4.088 -1.067 1.00 97.50 219 ALA A C 1
ATOM 1756 O O . ALA A 1 219 ? -12.306 -3.555 -0.735 1.00 97.50 219 ALA A O 1
ATOM 1757 N N . ALA A 1 220 ? -10.865 -4.210 -2.341 1.00 96.31 220 ALA A N 1
ATOM 1758 C CA . ALA A 1 220 ? -11.649 -3.721 -3.470 1.00 96.31 220 ALA A CA 1
ATOM 1759 C C . ALA A 1 220 ? -13.026 -4.393 -3.532 1.00 96.31 220 ALA A C 1
ATOM 1761 O O . ALA A 1 220 ? -14.040 -3.712 -3.687 1.00 96.31 220 ALA A O 1
ATOM 1762 N N . GLU A 1 221 ? -13.069 -5.717 -3.362 1.00 95.88 221 GLU A N 1
ATOM 1763 C CA . GLU A 1 221 ? -14.307 -6.502 -3.362 1.00 95.88 221 GLU A CA 1
ATOM 1764 C C . GLU A 1 221 ? -15.296 -6.011 -2.301 1.00 95.88 221 GLU A C 1
ATOM 1766 O O . GLU A 1 221 ? -16.468 -5.836 -2.607 1.00 95.88 221 GLU A O 1
ATOM 1771 N N . ILE A 1 222 ? -14.835 -5.727 -1.078 1.00 96.69 222 ILE A N 1
ATOM 1772 C CA . ILE A 1 222 ? -15.699 -5.236 0.008 1.00 96.69 222 ILE A CA 1
ATOM 1773 C C . ILE A 1 222 ? -16.090 -3.767 -0.202 1.00 96.69 222 ILE A C 1
ATOM 1775 O O . ILE A 1 222 ? -17.243 -3.386 -0.005 1.00 96.69 222 ILE A O 1
ATOM 1779 N N . LEU A 1 223 ? -15.137 -2.916 -0.586 1.00 95.75 223 LEU A N 1
ATOM 1780 C CA . LEU A 1 223 ? -15.348 -1.469 -0.665 1.00 95.75 223 LEU A CA 1
ATOM 1781 C C . LEU A 1 223 ? -16.237 -1.062 -1.846 1.00 95.75 223 LEU A C 1
ATOM 1783 O O . LEU A 1 223 ? -17.010 -0.104 -1.729 1.00 95.75 223 LEU A O 1
ATOM 1787 N N . THR A 1 224 ? -16.1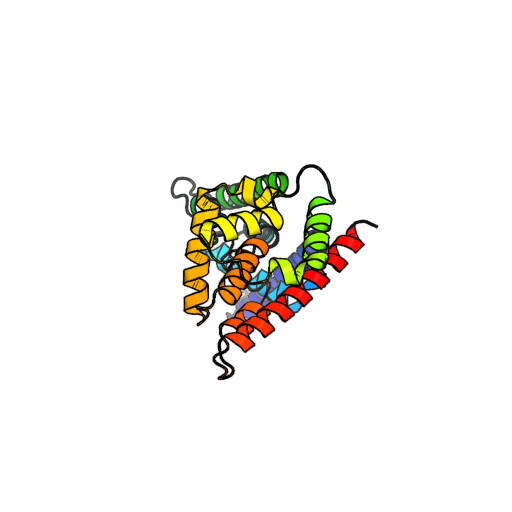56 -1.794 -2.961 1.00 93.38 224 THR A N 1
ATOM 1788 C CA . THR A 1 224 ? -16.991 -1.576 -4.155 1.00 93.38 224 THR A CA 1
ATOM 1789 C C . THR A 1 224 ? -18.333 -2.301 -4.101 1.00 93.38 224 THR A C 1
ATOM 1791 O O . THR A 1 224 ? -19.205 -2.008 -4.920 1.00 93.38 224 THR A O 1
ATOM 1794 N N . ASP A 1 225 ? -18.534 -3.188 -3.121 1.00 87.94 225 ASP A N 1
ATOM 1795 C CA . ASP A 1 225 ? -19.810 -3.859 -2.909 1.00 87.94 225 ASP A CA 1
ATOM 1796 C C . ASP A 1 225 ? -20.909 -2.829 -2.598 1.00 87.94 225 ASP A C 1
ATOM 1798 O O . ASP A 1 225 ? -20.828 -2.046 -1.641 1.00 87.94 225 ASP A O 1
ATOM 1802 N N . ALA A 1 226 ? -21.926 -2.818 -3.457 1.00 73.88 226 ALA A N 1
ATOM 1803 C CA . ALA A 1 226 ? -23.117 -1.988 -3.331 1.00 73.88 226 ALA A CA 1
ATOM 1804 C C . ALA A 1 226 ? -24.252 -2.719 -2.591 1.00 73.88 226 ALA A C 1
ATOM 1806 O O . ALA A 1 226 ? -25.392 -2.249 -2.623 1.00 73.88 226 ALA A O 1
ATOM 1807 N N . ALA A 1 227 ? -23.965 -3.869 -1.962 1.00 69.38 227 ALA A N 1
ATOM 1808 C CA . ALA A 1 227 ? -24.925 -4.616 -1.165 1.00 69.38 227 ALA A CA 1
ATOM 1809 C C . ALA A 1 227 ? -25.682 -3.694 -0.183 1.00 69.38 227 ALA A C 1
ATOM 1811 O O . ALA A 1 227 ? -25.094 -2.794 0.425 1.00 69.38 227 ALA A O 1
ATOM 1812 N N . PRO A 1 228 ? -26.997 -3.909 0.001 1.00 62.84 228 PRO A N 1
ATOM 1813 C CA . PRO A 1 228 ? -27.881 -3.001 0.737 1.00 62.84 228 PRO A CA 1
ATOM 1814 C C . PRO A 1 228 ? -27.668 -3.009 2.262 1.00 62.84 228 PRO A C 1
ATOM 1816 O O . PRO A 1 228 ? -28.424 -2.371 2.989 1.00 62.84 228 PRO A O 1
ATOM 1819 N N . GLU A 1 229 ? -26.663 -3.731 2.754 1.00 71.38 229 GLU A N 1
ATOM 1820 C CA . GLU A 1 229 ? -26.413 -4.025 4.171 1.00 71.38 229 GLU A CA 1
ATOM 1821 C C . GLU A 1 229 ? -25.929 -2.796 4.974 1.00 71.38 229 GLU A C 1
ATOM 1823 O O . GLU A 1 229 ? -25.902 -2.814 6.203 1.00 71.38 229 GLU A O 1
ATOM 1828 N N . GLY A 1 230 ? -25.634 -1.686 4.288 1.00 85.62 230 GLY A N 1
ATOM 1829 C CA . GLY A 1 230 ? -25.297 -0.398 4.894 1.00 85.62 230 GLY A CA 1
ATOM 1830 C C . GLY A 1 230 ? -23.827 -0.266 5.302 1.00 85.62 230 GLY A C 1
ATOM 1831 O O . GLY A 1 230 ? -23.033 -1.200 5.209 1.00 85.62 230 GLY A O 1
ATOM 1832 N N . GLU A 1 231 ? -23.447 0.937 5.745 1.00 92.12 231 GLU A N 1
ATOM 1833 C CA . GLU A 1 231 ? -22.057 1.274 6.092 1.00 92.12 231 GLU A CA 1
ATOM 1834 C C . GLU A 1 231 ? -21.475 0.331 7.161 1.00 92.12 231 GLU A C 1
ATOM 1836 O O . GLU A 1 231 ? -20.334 -0.107 7.043 1.00 92.12 231 GLU A O 1
ATOM 1841 N N . GLN A 1 232 ? -22.261 -0.011 8.186 1.00 92.19 232 GLN A N 1
ATOM 1842 C CA . GLN A 1 232 ? -21.781 -0.782 9.334 1.00 92.19 232 GLN A CA 1
ATOM 1843 C C . GLN A 1 232 ? -21.315 -2.192 8.943 1.00 92.19 232 GLN A C 1
ATOM 1845 O O . GLN A 1 232 ? -20.206 -2.576 9.306 1.00 92.19 232 GLN A O 1
ATOM 1850 N N . GLU A 1 233 ? -22.110 -2.920 8.156 1.00 93.44 233 GLU A N 1
ATOM 1851 C CA . GLU A 1 233 ? -21.753 -4.267 7.694 1.00 93.44 233 GLU A CA 1
ATOM 1852 C C . GLU A 1 233 ? -20.513 -4.235 6.792 1.00 93.44 233 GLU A C 1
ATOM 1854 O O . GLU A 1 233 ? -19.595 -5.040 6.948 1.00 93.44 233 GLU A O 1
ATOM 1859 N N . LYS A 1 234 ? -20.424 -3.244 5.892 1.00 94.06 234 LYS A N 1
ATOM 1860 C CA . LYS A 1 234 ? -19.234 -3.036 5.053 1.00 94.06 234 LYS A CA 1
ATOM 1861 C C . LYS A 1 234 ? -17.978 -2.846 5.906 1.00 94.06 234 LYS A C 1
ATOM 1863 O O . LYS A 1 234 ? -16.934 -3.428 5.608 1.00 94.06 234 LYS A O 1
ATOM 1868 N N . ILE A 1 235 ? -18.072 -2.045 6.965 1.00 95.62 235 ILE A N 1
ATOM 1869 C CA . ILE A 1 235 ? -16.959 -1.787 7.879 1.00 95.62 235 ILE A CA 1
ATOM 1870 C C . ILE A 1 235 ? -16.588 -3.020 8.703 1.00 95.62 235 ILE A C 1
ATOM 1872 O O . ILE A 1 235 ? -15.396 -3.269 8.885 1.00 95.62 235 ILE A O 1
ATOM 1876 N N . ASP A 1 236 ? -17.558 -3.806 9.165 1.00 95.75 236 ASP A N 1
ATOM 1877 C CA . ASP A 1 236 ? -17.284 -5.035 9.913 1.00 95.75 236 ASP A CA 1
ATOM 1878 C C . ASP A 1 236 ? -16.639 -6.105 9.009 1.00 95.75 236 ASP A C 1
ATOM 1880 O O . ASP A 1 236 ? -15.600 -6.662 9.368 1.00 95.75 236 ASP A O 1
ATOM 1884 N N . ARG A 1 237 ? -17.120 -6.274 7.768 1.00 96.56 237 ARG A N 1
ATOM 1885 C CA . ARG A 1 237 ? -16.465 -7.119 6.749 1.00 96.56 237 ARG A CA 1
ATOM 1886 C C . ARG A 1 237 ? -15.032 -6.672 6.470 1.00 96.56 237 ARG A C 1
ATOM 1888 O O . ARG A 1 237 ? -14.124 -7.503 6.407 1.00 96.56 237 ARG A O 1
ATOM 1895 N N . LEU A 1 238 ? -14.809 -5.364 6.311 1.00 96.94 238 LEU A N 1
ATOM 1896 C CA . LEU A 1 238 ? -13.477 -4.809 6.070 1.00 96.94 238 LEU A CA 1
ATOM 1897 C C . LEU A 1 238 ? -12.546 -5.055 7.267 1.00 96.94 238 LEU A C 1
ATOM 1899 O O . LEU A 1 238 ? -11.395 -5.451 7.074 1.00 96.94 238 LEU A O 1
ATOM 1903 N N . PHE A 1 239 ? -13.042 -4.860 8.492 1.00 97.75 239 PHE A N 1
ATOM 1904 C CA . PHE A 1 239 ? -12.325 -5.125 9.740 1.00 97.75 239 PHE A CA 1
ATOM 1905 C C . PHE A 1 239 ? -11.915 -6.598 9.858 1.00 97.75 239 PHE A C 1
ATOM 1907 O O . PHE A 1 239 ? -10.750 -6.879 10.147 1.00 97.75 239 PHE A O 1
ATOM 1914 N N . ASP A 1 240 ? -12.834 -7.528 9.600 1.00 97.75 240 ASP A N 1
ATOM 1915 C CA . ASP A 1 240 ? -12.585 -8.967 9.716 1.00 97.75 240 ASP A CA 1
ATOM 1916 C C . ASP A 1 240 ? -11.616 -9.468 8.640 1.00 97.75 240 ASP A C 1
ATOM 1918 O O . ASP A 1 240 ? -10.666 -10.202 8.937 1.00 97.75 240 ASP A O 1
ATOM 1922 N N . ALA A 1 241 ? -11.804 -9.030 7.391 1.00 97.75 241 ALA A N 1
ATOM 1923 C CA . ALA A 1 241 ? -10.935 -9.405 6.280 1.00 97.75 241 ALA A CA 1
ATOM 1924 C C . ALA A 1 241 ? -9.499 -8.903 6.490 1.00 97.75 241 ALA A C 1
ATOM 1926 O O . ALA A 1 241 ? -8.538 -9.659 6.298 1.00 97.75 241 ALA A O 1
ATOM 1927 N N . SER A 1 242 ? -9.343 -7.658 6.949 1.00 97.19 242 SER A N 1
ATOM 1928 C CA . SER A 1 242 ? -8.028 -7.089 7.255 1.00 97.19 242 SER A CA 1
ATOM 1929 C C . SER A 1 242 ? -7.367 -7.753 8.465 1.00 97.19 242 SER A C 1
ATOM 1931 O O . SER A 1 242 ? -6.170 -8.040 8.405 1.00 97.19 242 SER A O 1
ATOM 1933 N N . HIS A 1 243 ? -8.123 -8.108 9.509 1.00 97.00 243 HIS A N 1
ATOM 1934 C CA . HIS A 1 243 ? -7.601 -8.871 10.646 1.00 97.00 243 HIS A CA 1
ATOM 1935 C C . HIS A 1 243 ? -7.081 -10.241 10.198 1.00 97.00 243 HIS A C 1
ATOM 1937 O O . HIS A 1 243 ? -5.938 -10.608 10.471 1.00 97.00 243 HIS A O 1
ATOM 1943 N N . ALA A 1 244 ? -7.885 -10.974 9.421 1.00 96.62 244 ALA A N 1
ATOM 1944 C CA . ALA A 1 244 ? -7.501 -12.273 8.883 1.00 96.62 244 ALA A CA 1
ATOM 1945 C C . ALA A 1 244 ? -6.262 -12.178 7.975 1.00 96.62 244 ALA A C 1
ATOM 1947 O O . ALA A 1 244 ? -5.405 -13.067 8.001 1.00 96.62 244 ALA A O 1
ATOM 1948 N N . TYR A 1 245 ? -6.154 -11.118 7.170 1.00 95.38 245 TYR A N 1
ATOM 1949 C CA . TYR A 1 245 ? -5.001 -10.863 6.307 1.00 95.38 245 TYR A CA 1
ATOM 1950 C C . TYR A 1 245 ? -3.725 -10.581 7.117 1.00 95.38 245 TYR A C 1
ATOM 1952 O O . TYR A 1 245 ? -2.699 -11.233 6.899 1.00 95.38 245 TYR A O 1
ATOM 1960 N N . LEU A 1 246 ? -3.785 -9.673 8.093 1.00 93.06 246 LEU A N 1
ATOM 1961 C CA . LEU A 1 246 ? -2.647 -9.322 8.951 1.00 93.06 246 LEU A CA 1
ATOM 1962 C C . LEU A 1 246 ? -2.204 -10.498 9.837 1.00 93.06 246 LEU A C 1
ATOM 1964 O O . LEU A 1 246 ? -1.003 -10.730 9.995 1.00 93.06 246 LEU A O 1
ATOM 1968 N N . GLY A 1 247 ? -3.143 -11.315 10.322 1.00 93.62 247 GLY A N 1
ATOM 1969 C CA . GLY A 1 247 ? -2.836 -12.537 11.066 1.00 93.62 247 GLY A CA 1
ATOM 1970 C C . GLY A 1 247 ? -2.080 -13.578 10.225 1.00 93.62 247 GLY A C 1
ATOM 1971 O O . GLY A 1 247 ? -1.189 -14.270 10.733 1.00 93.62 247 GLY A O 1
ATOM 1972 N N . ARG A 1 248 ? -2.364 -13.680 8.914 1.00 93.56 248 ARG A N 1
ATOM 1973 C CA . ARG A 1 248 ? -1.556 -14.506 7.990 1.00 93.56 248 ARG A CA 1
ATOM 1974 C C . ARG A 1 248 ? -0.146 -13.939 7.822 1.00 93.56 248 ARG A C 1
ATOM 1976 O O . ARG A 1 248 ? 0.810 -14.716 7.848 1.00 93.56 248 ARG A O 1
ATOM 1983 N N . TRP A 1 249 ? -0.003 -12.617 7.724 1.00 91.19 249 TRP A N 1
ATOM 1984 C CA . TRP A 1 249 ? 1.305 -11.953 7.685 1.00 91.19 249 TRP A CA 1
ATOM 1985 C C . TRP A 1 249 ? 2.139 -12.219 8.937 1.00 91.19 249 TRP A C 1
ATOM 1987 O O . TRP A 1 249 ? 3.296 -12.617 8.808 1.00 91.19 249 TRP A O 1
ATOM 1997 N N . LEU A 1 250 ? 1.562 -12.100 10.136 1.00 91.50 250 LEU A N 1
ATOM 1998 C CA . LEU A 1 250 ? 2.266 -12.388 11.390 1.00 91.50 250 LEU A CA 1
ATOM 1999 C C . LEU A 1 250 ? 2.808 -13.827 11.421 1.00 91.50 250 LEU A C 1
ATOM 2001 O O . LEU A 1 250 ? 3.988 -14.044 11.707 1.00 91.50 250 LEU A O 1
ATOM 2005 N N . LYS A 1 251 ? 1.969 -14.808 11.061 1.00 90.25 251 LYS A N 1
ATOM 2006 C CA . LYS A 1 251 ? 2.371 -16.224 10.961 1.00 90.25 251 LYS A CA 1
ATOM 2007 C C . LYS A 1 251 ? 3.471 -16.435 9.920 1.00 90.25 251 LYS A C 1
ATOM 2009 O O . LYS A 1 251 ? 4.351 -17.268 10.113 1.00 90.25 251 LYS A O 1
ATOM 2014 N N . SER A 1 252 ? 3.411 -15.694 8.817 1.00 87.06 252 SER A N 1
ATOM 2015 C CA . SER A 1 252 ? 4.375 -15.775 7.725 1.00 87.06 252 SER A CA 1
ATOM 2016 C C . SER A 1 252 ? 5.751 -15.244 8.128 1.00 87.06 252 SER A C 1
ATOM 2018 O O . SER A 1 252 ? 6.748 -15.925 7.914 1.00 87.06 252 SER A O 1
ATOM 2020 N N . VAL A 1 253 ? 5.802 -14.062 8.747 1.00 82.00 253 VAL A N 1
ATOM 2021 C CA . VAL A 1 253 ? 7.052 -13.415 9.176 1.00 82.00 253 VAL A CA 1
ATOM 2022 C C . VAL A 1 253 ? 7.701 -14.171 10.339 1.00 82.00 253 VAL A C 1
ATOM 2024 O O . VAL A 1 253 ? 8.923 -14.299 10.370 1.00 82.00 253 VAL A O 1
ATOM 2027 N N . GLY A 1 254 ? 6.900 -14.722 11.261 1.00 73.38 254 GLY A N 1
ATOM 2028 C CA . GLY A 1 254 ? 7.409 -15.532 12.373 1.00 73.38 254 GLY A CA 1
ATOM 2029 C C . GLY A 1 254 ? 8.173 -16.781 11.918 1.00 73.38 254 GLY A C 1
ATOM 2030 O O . GLY A 1 254 ? 9.196 -17.103 12.503 1.00 73.38 254 GLY A O 1
ATOM 2031 N N . ARG A 1 255 ? 7.736 -17.427 10.828 1.00 63.09 255 ARG A N 1
ATOM 2032 C CA . ARG A 1 255 ? 8.392 -18.622 10.258 1.00 63.09 255 ARG A CA 1
ATOM 2033 C C . ARG A 1 255 ? 9.701 -18.340 9.524 1.00 63.09 255 ARG A C 1
ATOM 2035 O O . ARG A 1 255 ? 10.475 -19.261 9.324 1.00 63.09 255 ARG A O 1
ATOM 2042 N N . SER A 1 256 ? 9.932 -17.107 9.078 1.00 55.56 256 SER A N 1
ATOM 2043 C CA . SER A 1 256 ? 11.186 -16.725 8.411 1.00 55.56 256 SER A CA 1
ATOM 2044 C C . SER A 1 256 ? 12.311 -16.387 9.401 1.00 55.56 256 SER A C 1
ATOM 2046 O O . SER A 1 256 ? 13.384 -15.981 8.970 1.00 55.56 256 SER A O 1
ATOM 2048 N N . SER A 1 257 ? 12.043 -16.476 10.711 1.00 47.41 257 SER A N 1
ATOM 2049 C CA . SER A 1 257 ? 12.988 -16.164 11.795 1.00 47.41 257 SER A CA 1
ATOM 2050 C C . SER A 1 257 ? 13.543 -17.409 12.508 1.00 47.41 257 SER A C 1
ATOM 2052 O O . SER A 1 257 ? 14.327 -17.237 13.445 1.00 47.41 257 SER A O 1
ATOM 2054 N N . ASP A 1 258 ? 13.116 -18.605 12.084 1.00 37.72 258 ASP A N 1
ATOM 2055 C CA . ASP A 1 258 ? 13.595 -19.927 12.524 1.00 37.72 258 ASP A CA 1
ATOM 2056 C C . ASP A 1 258 ? 14.548 -20.515 11.470 1.00 37.72 258 ASP A C 1
ATOM 2058 O O . ASP A 1 258 ? 15.557 -21.140 11.872 1.00 37.72 258 ASP A O 1
#

Secondary structure (DSSP, 8-state):
-----HHHHHHHHHHHHHHHHHHHHHHHHHH-HHHHHHH-HHHHHHHHHHHHHHHHHTT--SHHHHHHHHHHHHHH-TTGGG-TT-HHHHHHHT-TT---HHHHHHHHHHHHHHHHHHHHTT-TTHHHHHHHHHHHHHHHHSSPPPSS-HHHHHHHHHHHHHHHHHHHHHHHHHHHHHHHHHHHHHHTT--SHHHHHHHHHHHHHH-TTGGG-TT-HHHHHHHH---TTHHHHHHHHHHHHHHHHHHHHHHHHHHTT-

Foldseek 3Di:
DDDQDPVNVVVVVVVVVVVLLVVLLVVCCVPPVLLCQQQNDVLSSVLLVLLVVVLVVLVNDDSVLSSLSSLLCSLANSVLCVFLLRVVLVCLSVPPVDPDSVVSSVVNSVVSVVLVCQQCDPDLCSVLVLLVQCLVCVCVLLAFFPPDPLLVSLLVSLCSNRVSSSVSSDDVSSSVLLVLLCVVCVVLVHNDRSLSSLSSSCCSVHTVVLCPTSSLVQNVVLSVDPPPPHNVVSSVSSSVSVSSSSVSSSVSSVVVVD

Sequence (258 aa):
MLRVRKEQIDILAEAAVEAYEDDMLAHVEKFFPNHVRVAGEPVIRAVIRFGRKRAAAYGFVTDRNVCLYLTTMFMLGSRFDEDVMYPWAWEILTDPADPDPYSRAERTADKALAFLRTVAGREDRTLYRVFLNLEKNYPKIMSELPPGDFAQGMSDRLGGVFAKKREALGEQMVRLLIERGIQDAAAHGISGRRGQVIYIVLMFLMGSPFDRDPLVPWAAEILTDAAPEGEQEKIDRLFDASHAYLGRWLKSVGRSSD